Protein AF-0000000068861253 (afdb_homodimer)

Sequence (264 aa):
MASTRKPGQVARGQPRKLAAPKPQQVSQGAGAGGHTIMLLQETKNLATRTWSEHPTLRQALDYFVSSYERQLKALNPQARELSYTVEDLHVYIDSMADLSALIFAPATKHYMPRNKTYLKQQLLLQLQSAARMASTRKPGQVARGQPRKLAAPKPQQVSQGAGAGGHTIMLLQETKNLATRTWSEHPTLRQALDYFVSSYERQLKALNPQARELSYTVEDLHVYIDSMADLSALIFAPATKHYMPRNKTYLKQQLLLQLQSAAR

Radius of gyration: 24.82 Å; Cα contacts (8 Å, |Δi|>4): 323; chains: 2; bounding box: 45×128×42 Å

Secondary structure (DSSP, 8-state):
------------------PPPP-----S---SS--EEEEEE-SS-GGGEEEEEESSHHHHHHHHHHHHHHHHHHH-TT-SS----HHHHHHHHHHSSEEEEEEEETTTTEEEEE-HHHHHHHHHHHHHHHH-/-----------------PPPPP-----S---SS--EEEEEE-SS-GGGEEEEEESSHHHHHHHHHHHHHHHHHHH-TT-SS----HHHHHHHHHHSSEEEEEEEETTTTEEEEE-HHHHHHHHHHHHHHHH-

InterPro domains:
  IPR000781 Enhancer of rudimentary [PF01133] (34-131)
  IPR000781 Enhancer of rudimentary [PTHR12373] (32-131)
  IPR035912 Enhancer of rudimentary superfamily [G3DSA:3.30.2260.10] (34-132)
  IPR035912 Enhancer of rudimentary superfamily [SSF143875] (35-131)

Nearest PDB structures (foldseek):
  7cnc-assembly1_A  TM=9.782E-01  e=1.039E-10  Homo sapiens
  7x39-assembly2_D  TM=9.809E-01  e=3.669E-09  Homo sapiens
  7x39-assembly1_A  TM=9.820E-01  e=5.016E-09  Homo sapiens
  7o6n-assembly1_A  TM=9.136E-01  e=1.529E-09  Caenorhabditis elegans
  1wwq-assembly1_A  TM=8.311E-01  e=8.906E-08  Mus musculus

Foldseek 3Di:
DPPPPDPDDDPPPDFDPQDADDQDPPPVPPPVAKKKKKWFAAAPDPVSIDIGMDRDLVVVLSNVVVVVQVVQCVVPVPDPGRDDDLVRVVVSLVNTPFIKMWIADPVVRGTDIDGSVRSNVVSVVVVVVVVD/DPPPPDPDDDPPPDFDPQDADDQDPPPVPPPVAKKKKKWFAAAPDPVSIDIGMDSDLVVVLSNVVVVVQVVQCVVPVPDPGRDDDLVRVVVSLVNTPFIKMWIADPVVRGTDIDGSVRSNVVSVVVVVVVVD

Organism: Emiliania huxleyi (strain CCMP1516) (NCBI:txid280463)

Solvent-accessible surface area (backbone atoms only — not comparable to full-atom values): 15763 Å² total; per-residue (Å²): 134,84,81,77,77,75,82,80,81,76,76,77,76,77,71,80,85,78,83,84,82,76,90,60,73,83,52,94,49,66,46,101,53,50,33,19,38,39,40,39,20,55,46,90,50,72,84,50,22,30,55,49,57,27,56,35,65,66,56,43,50,50,48,51,51,50,54,52,52,51,51,52,39,68,75,37,70,81,55,89,65,81,82,81,53,72,64,54,51,50,50,52,60,68,59,32,62,38,47,35,36,34,37,45,36,79,94,75,65,29,24,40,73,40,48,49,70,58,50,51,52,54,48,50,54,51,54,54,59,70,73,104,135,84,80,77,76,75,82,82,80,77,75,77,78,76,75,79,85,78,80,85,82,75,89,60,76,84,53,94,48,66,45,100,54,49,31,19,38,40,41,38,19,54,45,88,49,71,85,51,23,29,54,49,55,28,56,35,65,66,55,42,50,51,50,52,52,51,54,53,50,51,51,52,38,66,76,37,71,81,54,91,64,83,82,82,52,71,66,55,50,51,51,50,60,67,59,32,62,39,46,36,36,34,37,45,34,79,93,74,66,29,25,41,75,39,48,48,70,57,50,53,52,53,48,51,54,52,55,54,59,67,72,99

pLDDT: mean 78.35, std 24.65, range [25.45, 98.19]

Structure (mmCIF, N/CA/C/O backbone):
data_AF-0000000068861253-model_v1
#
loop_
_entity.id
_entity.type
_entity.pdbx_description
1 polymer 'Enhancer of rudimentary'
#
loop_
_atom_site.group_PDB
_atom_site.id
_atom_site.type_symbol
_atom_site.label_atom_id
_atom_site.label_alt_id
_atom_site.label_comp_id
_atom_site.label_asym_id
_atom_site.label_entity_id
_atom_site.label_seq_id
_atom_site.pdbx_PDB_ins_code
_atom_site.Cartn_x
_atom_site.Cartn_y
_atom_site.Cartn_z
_atom_site.occupancy
_atom_site.B_iso_or_equiv
_atom_site.auth_seq_id
_atom_site.auth_comp_id
_atom_site.auth_asym_id
_atom_site.auth_atom_id
_atom_site.pdbx_PDB_model_num
ATOM 1 N N . MET A 1 1 ? 4.676 65.562 18.781 1 30.84 1 MET A N 1
ATOM 2 C CA . MET A 1 1 ? 5.648 64.5 18.547 1 30.84 1 MET A CA 1
ATOM 3 C C . MET A 1 1 ? 5.008 63.156 18.719 1 30.84 1 MET A C 1
ATOM 5 O O . MET A 1 1 ? 4.59 62.781 19.812 1 30.84 1 MET A O 1
ATOM 9 N N . ALA A 1 2 ? 4.258 62.688 17.688 1 42.06 2 ALA A N 1
ATOM 10 C CA . ALA A 1 2 ? 3.379 61.5 17.656 1 42.06 2 ALA A CA 1
ATOM 11 C C . ALA A 1 2 ? 4.176 60.219 17.812 1 42.06 2 ALA A C 1
ATOM 13 O O . ALA A 1 2 ? 5.223 60.031 17.188 1 42.06 2 ALA A O 1
ATOM 14 N N . SER A 1 3 ? 4.234 59.594 19.062 1 40.16 3 SER A N 1
ATOM 15 C CA . SER A 1 3 ? 4.906 58.344 19.422 1 40.16 3 SER A CA 1
ATOM 16 C C . SER A 1 3 ? 4.488 57.219 18.5 1 40.16 3 SER A C 1
ATOM 18 O O . SER A 1 3 ? 3.297 56.938 18.359 1 40.16 3 SER A O 1
ATOM 20 N N . THR A 1 4 ? 5.223 56.938 17.422 1 41.09 4 THR A N 1
ATOM 21 C CA . THR A 1 4 ? 5.082 55.844 16.469 1 41.09 4 THR A CA 1
ATOM 22 C C . THR A 1 4 ? 5.094 54.5 17.172 1 41.09 4 THR A C 1
ATOM 24 O O . THR A 1 4 ? 6.102 54.125 17.766 1 41.09 4 THR A O 1
ATOM 27 N N . ARG A 1 5 ? 3.947 54 17.688 1 44.88 5 ARG A N 1
ATOM 28 C CA . ARG A 1 5 ? 3.83 52.688 18.312 1 44.88 5 ARG A CA 1
ATOM 29 C C . ARG A 1 5 ? 4.402 51.594 17.406 1 44.88 5 ARG A C 1
ATOM 31 O O . ARG A 1 5 ? 4.055 51.531 16.219 1 44.88 5 ARG A O 1
ATOM 38 N N . LYS A 1 6 ? 5.547 51.094 17.828 1 44.75 6 LYS A N 1
ATOM 39 C CA . LYS A 1 6 ? 6.23 49.969 17.156 1 44.75 6 LYS A CA 1
ATOM 40 C C . LYS A 1 6 ? 5.289 48.812 16.938 1 44.75 6 LYS A C 1
ATOM 42 O O . LYS A 1 6 ? 4.477 48.469 17.797 1 44.75 6 LYS A O 1
ATOM 47 N N . PRO A 1 7 ? 5.168 48.219 15.719 1 39.44 7 PRO A N 1
ATOM 48 C CA . PRO A 1 7 ? 4.355 47.062 15.383 1 39.44 7 PRO A CA 1
ATOM 49 C C . PRO A 1 7 ? 4.684 45.844 16.25 1 39.44 7 PRO A C 1
ATOM 51 O O . PRO A 1 7 ? 5.809 45.719 16.75 1 39.44 7 PRO A O 1
ATOM 54 N N . GLY A 1 8 ? 3.742 45.219 16.984 1 33.34 8 GLY A N 1
ATOM 55 C CA . GLY A 1 8 ? 3.746 44.062 17.859 1 33.34 8 GLY A CA 1
ATOM 56 C C . GLY A 1 8 ? 4.461 42.875 17.266 1 33.34 8 GLY A C 1
ATOM 57 O O . GLY A 1 8 ? 4.262 42.531 16.094 1 33.34 8 GLY A O 1
ATOM 58 N N . GLN A 1 9 ? 5.688 42.438 17.734 1 34.84 9 GLN A N 1
ATOM 59 C CA . GLN A 1 9 ? 6.449 41.219 17.438 1 34.84 9 GLN A CA 1
ATOM 60 C C . GLN A 1 9 ? 5.57 39.969 17.547 1 34.84 9 GLN A C 1
ATOM 62 O O . GLN A 1 9 ? 4.988 39.719 18.609 1 34.84 9 GLN A O 1
ATOM 67 N N . VAL A 1 10 ? 4.977 39.438 16.469 1 34.25 10 VAL A N 1
ATOM 68 C CA . VAL A 1 10 ? 4.258 38.156 16.406 1 34.25 10 VAL A CA 1
ATOM 69 C C . VAL A 1 10 ? 5.102 37.062 17.031 1 34.25 10 VAL A C 1
ATOM 71 O O . VAL A 1 10 ? 6.27 36.875 16.672 1 34.25 10 VAL A O 1
ATOM 74 N N . ALA A 1 11 ? 4.793 36.625 18.172 1 35.56 11 ALA A N 1
ATOM 75 C CA . ALA A 1 11 ? 5.383 35.5 18.891 1 35.56 11 ALA A CA 1
ATOM 76 C C . ALA A 1 11 ? 5.566 34.281 17.969 1 35.56 11 ALA A C 1
ATOM 78 O O . ALA A 1 11 ? 4.629 33.875 17.281 1 35.56 11 ALA A O 1
ATOM 79 N N . ARG A 1 12 ? 6.719 34.031 17.484 1 37.94 12 ARG A N 1
ATOM 80 C CA . ARG A 1 12 ? 7.102 32.812 16.766 1 37.94 12 ARG A CA 1
ATOM 81 C C . ARG A 1 12 ? 6.617 31.578 17.516 1 37.94 12 ARG A C 1
ATOM 83 O O . ARG A 1 12 ? 6.902 31.422 18.703 1 37.94 12 ARG A O 1
ATOM 90 N N . GLY A 1 13 ? 5.43 31 17.141 1 33.56 13 GLY A N 1
ATOM 91 C CA . GLY A 1 13 ? 4.859 29.812 17.75 1 33.56 13 GLY A CA 1
ATOM 92 C C . GLY A 1 13 ? 5.883 28.719 17.984 1 33.56 13 GLY A C 1
ATOM 93 O O . GLY A 1 13 ? 6.883 28.625 17.266 1 33.56 13 GLY A O 1
ATOM 94 N N . GLN A 1 14 ? 6.102 28.188 19.172 1 34.5 14 GLN A N 1
ATOM 95 C CA . GLN A 1 14 ? 6.973 27.141 19.672 1 34.5 14 GLN A CA 1
ATOM 96 C C . GLN A 1 14 ? 6.906 25.891 18.797 1 34.5 14 GLN A C 1
ATOM 98 O O . GLN A 1 14 ? 5.832 25.516 18.328 1 34.5 14 GLN A O 1
ATOM 103 N N . PRO A 1 15 ? 8.016 25.344 18.312 1 39.72 15 PRO A N 1
ATOM 104 C CA . PRO A 1 15 ? 8.102 24.109 17.531 1 39.72 15 PRO A CA 1
ATOM 105 C C . PRO A 1 15 ? 7.441 22.922 18.219 1 39.72 15 PRO A C 1
ATOM 107 O O . PRO A 1 15 ? 7.625 22.734 19.422 1 39.72 15 PRO A O 1
ATOM 110 N N . ARG A 1 16 ? 6.32 22.422 17.844 1 38.69 16 ARG A N 1
ATOM 111 C CA . ARG A 1 16 ? 5.617 21.281 18.438 1 38.69 16 ARG A CA 1
ATOM 112 C C . ARG A 1 16 ? 6.484 20.031 18.453 1 38.69 16 ARG A C 1
ATOM 114 O O . ARG A 1 16 ? 7.047 19.656 17.406 1 38.69 16 ARG A O 1
ATOM 121 N N . LYS A 1 17 ? 6.906 19.406 19.562 1 32.53 17 LYS A N 1
ATOM 122 C CA . LYS A 1 17 ? 7.645 18.156 19.75 1 32.53 17 LYS A CA 1
ATOM 123 C C . LYS A 1 17 ? 6.805 16.953 19.344 1 32.53 17 LYS A C 1
ATOM 125 O O . LYS A 1 17 ? 5.824 16.625 20.016 1 32.53 17 LYS A O 1
ATOM 130 N N . LEU A 1 18 ? 6.773 16.469 18.141 1 33.75 18 LEU A N 1
ATOM 131 C CA . LEU A 1 18 ? 5.938 15.344 17.734 1 33.75 18 LEU A CA 1
ATOM 132 C C . LEU A 1 18 ? 6.602 14.016 18.109 1 33.75 18 LEU A C 1
ATOM 134 O O . LEU A 1 18 ? 7.773 13.797 17.797 1 33.75 18 LEU A O 1
ATOM 138 N N . ALA A 1 19 ? 6.098 13.156 19 1 31.61 19 ALA A N 1
ATOM 139 C CA . ALA A 1 19 ? 6.559 11.844 19.453 1 31.61 19 ALA A CA 1
ATOM 140 C C . ALA A 1 19 ? 6.594 10.852 18.297 1 31.61 19 ALA A C 1
ATOM 142 O O . ALA A 1 19 ? 5.77 10.922 17.375 1 31.61 19 ALA A O 1
ATOM 143 N N . ALA A 1 20 ? 7.613 9.891 18.141 1 30.22 20 ALA A N 1
ATOM 144 C CA . ALA A 1 20 ? 7.898 8.914 17.094 1 30.22 20 ALA A CA 1
ATOM 145 C C . ALA A 1 20 ? 6.867 7.793 17.078 1 30.22 20 ALA A C 1
ATOM 147 O O . ALA A 1 20 ? 6.535 7.242 18.125 1 30.22 20 ALA A O 1
ATOM 148 N N . PRO A 1 21 ? 6.043 7.473 15.984 1 25.69 21 PRO A N 1
ATOM 149 C CA . PRO A 1 21 ? 5.031 6.414 16.031 1 25.69 21 PRO A CA 1
ATOM 150 C C . PRO A 1 21 ? 5.637 5.012 16.031 1 25.69 21 PRO A C 1
ATOM 152 O O . PRO A 1 21 ? 6.68 4.789 15.406 1 25.69 21 PRO A O 1
ATOM 155 N N . LYS A 1 22 ? 5.215 4.035 16.875 1 28.92 22 LYS A N 1
ATOM 156 C CA . LYS A 1 22 ? 5.633 2.643 17.016 1 28.92 22 LYS A CA 1
ATOM 157 C C . LYS A 1 22 ? 5.246 1.832 15.773 1 28.92 22 LYS A C 1
ATOM 159 O O . LYS A 1 22 ? 4.199 2.066 15.172 1 28.92 22 LYS A O 1
ATOM 164 N N . PRO A 1 23 ? 6.027 0.932 15.242 1 25.66 23 PRO A N 1
ATOM 165 C CA . PRO A 1 23 ? 5.762 0.078 14.086 1 25.66 23 PRO A CA 1
ATOM 166 C C . PRO A 1 23 ? 4.504 -0.772 14.25 1 25.66 23 PRO A C 1
ATOM 168 O O . PRO A 1 23 ? 4.395 -1.537 15.211 1 25.66 23 PRO A O 1
ATOM 171 N N . GLN A 1 24 ? 3.262 -0.39 13.922 1 30.58 24 GLN A N 1
ATOM 172 C CA . GLN A 1 24 ? 2.055 -1.162 14.195 1 30.58 24 GLN A CA 1
ATOM 173 C C . GLN A 1 24 ? 1.915 -2.33 13.227 1 30.58 24 GLN A C 1
ATOM 175 O O . GLN A 1 24 ? 2.162 -2.182 12.023 1 30.58 24 GLN A O 1
ATOM 180 N N . GLN A 1 25 ? 1.935 -3.562 13.586 1 28.56 25 GLN A N 1
ATOM 181 C CA . GLN A 1 25 ? 1.681 -4.832 12.914 1 28.56 25 GLN A CA 1
ATOM 182 C C . GLN A 1 25 ? 0.431 -4.75 12.039 1 28.56 25 GLN A C 1
ATOM 184 O O . GLN A 1 25 ? -0.582 -4.18 12.453 1 28.56 25 GLN A O 1
ATOM 189 N N . VAL A 1 26 ? 0.526 -4.867 10.844 1 35.5 26 VAL A N 1
ATOM 190 C CA . VAL A 1 26 ? -0.636 -5.008 9.969 1 35.5 26 VAL A CA 1
ATOM 191 C C . VAL A 1 26 ? -1.569 -6.082 10.523 1 35.5 26 VAL A C 1
ATOM 193 O O . VAL A 1 26 ? -1.262 -7.277 10.461 1 35.5 26 VAL A O 1
ATOM 196 N N . SER A 1 27 ? -1.81 -6.395 11.805 1 36.38 27 SER A N 1
ATOM 197 C CA . SER A 1 27 ? -2.699 -7.395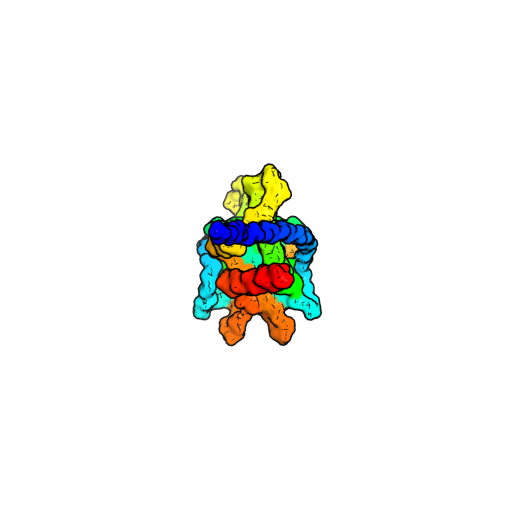 12.391 1 36.38 27 SER A CA 1
ATOM 198 C C . SER A 1 27 ? -4.086 -7.336 11.758 1 36.38 27 SER A C 1
ATOM 200 O O . SER A 1 27 ? -4.484 -6.305 11.219 1 36.38 27 SER A O 1
ATOM 202 N N . GLN A 1 28 ? -4.727 -8.453 11.273 1 41.19 28 GLN A N 1
ATOM 203 C CA . GLN A 1 28 ? -6.184 -8.531 11.32 1 41.19 28 GLN A CA 1
ATOM 204 C C . GLN A 1 28 ? -6.742 -7.66 12.438 1 41.19 28 GLN A C 1
ATOM 206 O O . GLN A 1 28 ? -7.27 -8.172 13.43 1 41.19 28 GLN A O 1
ATOM 211 N N . GLY A 1 29 ? -5.938 -6.84 12.977 1 41.84 29 GLY A N 1
ATOM 212 C CA . GLY A 1 29 ? -6.266 -6.152 14.219 1 41.84 29 GLY A CA 1
ATOM 213 C C . GLY A 1 29 ? -7.477 -5.246 14.094 1 41.84 29 GLY A C 1
ATOM 214 O O . GLY A 1 29 ? -7.43 -4.082 14.5 1 41.84 29 GLY A O 1
ATOM 215 N N . ALA A 1 30 ? -8.227 -5.477 12.977 1 47.97 30 ALA A N 1
ATOM 216 C CA . ALA A 1 30 ? -9.391 -4.629 13.219 1 47.97 30 ALA A CA 1
ATOM 217 C C . ALA A 1 30 ? -9.898 -4.785 14.648 1 47.97 30 ALA A C 1
ATOM 219 O O . ALA A 1 30 ? -10.719 -5.664 14.93 1 47.97 30 ALA A O 1
ATOM 220 N N . GLY A 1 31 ? -9.039 -4.91 15.539 1 42.25 31 GLY A N 1
ATOM 221 C CA . GLY A 1 31 ? -9.672 -4.965 16.844 1 42.25 31 GLY A CA 1
ATOM 222 C C . GLY A 1 31 ? -10.828 -4 16.984 1 42.25 31 GLY A C 1
ATOM 223 O O . GLY A 1 31 ? -11.125 -3.23 16.078 1 42.25 31 GLY A O 1
ATOM 224 N N . ALA A 1 32 ? -11.508 -4.051 18.078 1 48.62 32 ALA A N 1
ATOM 225 C CA . ALA A 1 32 ? -12.625 -3.242 18.562 1 48.62 32 ALA A CA 1
ATOM 226 C C . ALA A 1 32 ? -12.43 -1.771 18.219 1 48.62 32 ALA A C 1
ATOM 228 O O . ALA A 1 32 ? -13.383 -0.986 18.25 1 48.62 32 ALA A O 1
ATOM 229 N N . GLY A 1 33 ? -11.188 -1.374 18.047 1 54.72 33 GLY A N 1
ATOM 230 C CA . GLY A 1 33 ? -10.859 0.002 17.719 1 54.72 33 GLY A CA 1
ATOM 231 C C . GLY A 1 33 ? -10.492 0.193 16.25 1 54.72 33 GLY A C 1
ATOM 232 O O . GLY A 1 33 ? -10.211 -0.777 15.547 1 54.72 33 GLY A O 1
ATOM 233 N N . GLY A 1 34 ? -10.953 1.229 15.359 1 70.94 34 GLY A N 1
ATOM 234 C CA . GLY A 1 34 ? -10.852 1.698 13.992 1 70.94 34 GLY A CA 1
ATOM 235 C C . GLY A 1 34 ? -9.555 1.303 13.32 1 70.94 34 GLY A C 1
ATOM 236 O O . GLY A 1 34 ? -8.648 0.772 13.969 1 70.94 34 GLY A O 1
ATOM 237 N N . HIS A 1 35 ? -9.414 0.958 12.117 1 90.5 35 HIS A N 1
ATOM 238 C CA . HIS A 1 35 ? -8.227 0.67 11.32 1 90.5 35 HIS A CA 1
ATOM 239 C C . HIS A 1 35 ? -8.195 1.535 10.062 1 90.5 35 HIS A C 1
ATOM 241 O O . HIS A 1 35 ? -9.188 1.637 9.344 1 90.5 35 HIS A O 1
ATOM 247 N N . THR A 1 36 ? -7.023 2.16 9.922 1 96.88 36 THR A N 1
ATOM 248 C CA . THR A 1 36 ? -6.812 3.01 8.75 1 96.88 36 THR A CA 1
ATOM 249 C C . THR A 1 36 ? -5.551 2.598 8 1 96.88 36 THR A C 1
ATOM 251 O O . THR A 1 36 ? -4.48 2.471 8.602 1 96.88 36 THR A O 1
ATOM 254 N N . ILE A 1 37 ? -5.648 2.303 6.727 1 97.88 37 ILE A N 1
ATOM 255 C CA . ILE A 1 37 ? -4.516 2.045 5.844 1 97.88 37 ILE A CA 1
ATOM 256 C C . ILE A 1 37 ? -4.199 3.297 5.027 1 97.88 37 ILE A C 1
ATOM 258 O O . ILE A 1 37 ? -5.074 3.848 4.359 1 97.88 37 ILE A O 1
ATOM 262 N N . MET A 1 38 ? -2.971 3.771 5.086 1 98.19 38 MET A N 1
ATOM 263 C CA . MET A 1 38 ? -2.518 4.906 4.289 1 98.19 38 MET A CA 1
ATOM 264 C C . MET A 1 38 ? -1.715 4.438 3.08 1 98.19 38 MET A C 1
ATOM 266 O O . MET A 1 38 ? -0.788 3.639 3.217 1 98.19 38 MET A O 1
ATOM 270 N N . LEU A 1 39 ? -2.135 4.812 1.949 1 98.06 39 LEU A N 1
ATOM 271 C CA . LEU A 1 39 ? -1.428 4.523 0.707 1 98.06 39 LEU A CA 1
ATOM 272 C C . LEU A 1 39 ? -0.691 5.762 0.201 1 98.06 39 LEU A C 1
ATOM 274 O O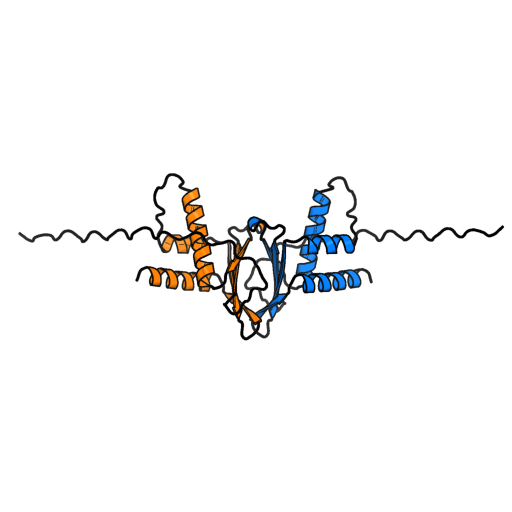 . LEU A 1 39 ? -1.302 6.812 0.003 1 98.06 39 LEU A O 1
ATOM 278 N N . LEU A 1 40 ? 0.627 5.602 0.007 1 97.88 40 LEU A N 1
ATOM 279 C CA . LEU A 1 40 ? 1.445 6.73 -0.424 1 97.88 40 LEU A CA 1
ATOM 280 C C . LEU A 1 40 ? 2.242 6.379 -1.676 1 97.88 40 LEU A C 1
ATOM 282 O O . LEU A 1 40 ? 2.787 5.277 -1.78 1 97.88 40 LEU A O 1
ATOM 286 N N . GLN A 1 41 ? 2.229 7.305 -2.635 1 97.25 41 GLN A N 1
ATOM 287 C CA . GLN A 1 41 ? 3.178 7.371 -3.742 1 97.25 41 GLN A CA 1
ATOM 288 C C . GLN A 1 41 ? 3.832 8.75 -3.824 1 97.25 41 GLN A C 1
ATOM 290 O O . GLN A 1 41 ? 3.201 9.719 -4.254 1 97.25 41 GLN A O 1
ATOM 295 N N . GLU A 1 42 ? 5.086 8.758 -3.482 1 95.38 42 GLU A N 1
ATOM 296 C CA . GLU A 1 42 ? 5.754 10.047 -3.324 1 95.38 42 GLU A CA 1
ATOM 297 C C . GLU A 1 42 ? 5.992 10.719 -4.676 1 95.38 42 GLU A C 1
ATOM 299 O O . GLU A 1 42 ? 5.766 11.922 -4.828 1 95.38 42 GLU A O 1
ATOM 304 N N . THR A 1 43 ? 6.539 9.992 -5.57 1 96.12 43 THR A N 1
ATOM 305 C CA . THR A 1 43 ? 6.82 10.508 -6.906 1 96.12 43 THR A CA 1
ATOM 306 C C . THR A 1 43 ? 6.074 9.703 -7.965 1 96.12 43 THR A C 1
ATOM 308 O O . THR A 1 43 ? 5.34 8.773 -7.641 1 96.12 43 THR A O 1
ATOM 311 N N . LYS A 1 44 ? 6.34 10.078 -9.188 1 95.69 44 LYS A N 1
ATOM 312 C CA . LYS A 1 44 ? 5.66 9.375 -10.273 1 95.69 44 LYS A CA 1
ATOM 313 C C . LYS A 1 44 ? 6.203 7.957 -10.438 1 95.69 44 LYS A C 1
ATOM 315 O O . LYS A 1 44 ? 5.605 7.133 -11.133 1 95.69 44 LYS A O 1
ATOM 320 N N . ASN A 1 45 ? 7.32 7.691 -9.773 1 96.31 45 ASN A N 1
ATOM 321 C CA . ASN A 1 45 ? 7.895 6.348 -9.773 1 96.31 45 ASN A CA 1
ATOM 322 C C . ASN A 1 45 ? 7.094 5.395 -8.891 1 96.31 45 ASN A C 1
ATOM 324 O O . ASN A 1 45 ? 7.027 5.574 -7.676 1 96.31 45 ASN A O 1
ATO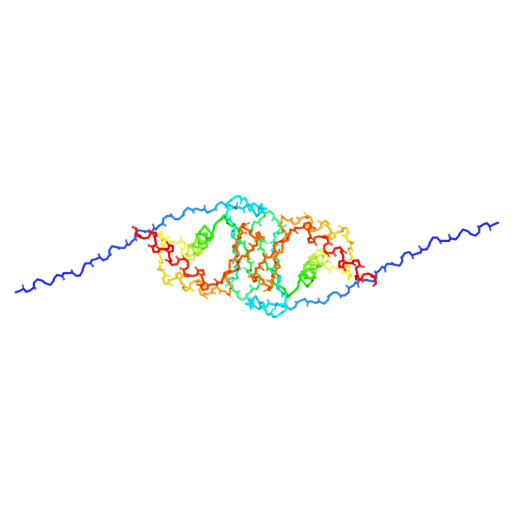M 328 N N . LEU A 1 46 ? 6.586 4.348 -9.484 1 94.31 46 LEU A N 1
ATOM 329 C CA . LEU A 1 46 ? 5.742 3.393 -8.781 1 94.31 46 LEU A CA 1
ATOM 330 C C . LEU A 1 46 ? 6.531 2.676 -7.688 1 94.31 46 LEU A C 1
ATOM 332 O O . LEU A 1 46 ? 5.949 2.152 -6.734 1 94.31 46 LEU A O 1
ATOM 336 N N . ALA A 1 47 ? 7.82 2.736 -7.812 1 93.94 47 ALA A N 1
ATOM 337 C CA . ALA A 1 47 ? 8.68 2.068 -6.836 1 93.94 47 ALA A CA 1
ATOM 338 C C . ALA A 1 47 ? 8.641 2.789 -5.492 1 93.94 47 ALA A C 1
ATOM 340 O O . ALA A 1 47 ? 9.094 2.25 -4.477 1 93.94 47 ALA A O 1
ATOM 341 N N . THR A 1 48 ? 8.086 3.982 -5.449 1 95.44 48 THR A N 1
ATOM 342 C CA . THR A 1 48 ? 8.039 4.754 -4.211 1 95.44 48 THR A CA 1
ATOM 343 C C . THR A 1 48 ? 6.758 4.453 -3.434 1 95.44 48 THR A C 1
ATOM 345 O O . THR A 1 48 ? 6.531 5.02 -2.361 1 95.44 48 THR A O 1
ATOM 348 N N . ARG A 1 49 ? 5.949 3.551 -3.959 1 97.19 49 ARG A N 1
ATOM 349 C CA . ARG A 1 49 ? 4.707 3.201 -3.279 1 97.19 49 ARG A CA 1
ATOM 350 C C . ARG A 1 49 ? 4.984 2.494 -1.957 1 97.19 49 ARG A C 1
ATOM 352 O O . ARG A 1 49 ? 5.777 1.553 -1.906 1 97.19 49 ARG A O 1
ATOM 359 N N . THR A 1 50 ? 4.355 2.998 -0.956 1 97.69 50 THR A N 1
ATOM 360 C CA . THR A 1 50 ? 4.414 2.398 0.372 1 97.69 50 THR A CA 1
ATOM 361 C C . THR A 1 50 ? 3.064 2.508 1.076 1 97.69 50 THR A C 1
ATOM 363 O O . THR A 1 50 ? 2.162 3.193 0.593 1 97.69 50 THR A O 1
ATOM 366 N N . TRP A 1 51 ? 2.855 1.741 2.076 1 97.88 51 TRP A N 1
ATOM 367 C CA . TRP A 1 51 ? 1.625 1.848 2.852 1 97.88 51 TRP A CA 1
ATOM 368 C C . TRP A 1 51 ? 1.897 1.635 4.336 1 97.88 51 TRP A C 1
ATOM 370 O O . TRP A 1 51 ? 2.961 1.14 4.715 1 97.88 51 TRP A O 1
ATOM 380 N N . SER A 1 52 ? 1.05 2.18 5.129 1 97.44 52 SER A N 1
ATOM 381 C CA . SER A 1 52 ? 1.109 2.043 6.582 1 97.44 52 SER A CA 1
ATOM 382 C C . SER A 1 52 ? -0.276 1.807 7.172 1 97.44 52 SER A C 1
ATOM 384 O O . SER A 1 52 ? -1.288 2.066 6.516 1 97.44 52 SER A O 1
ATOM 386 N N . GLU A 1 53 ? -0.314 1.239 8.297 1 96.81 53 GLU A N 1
ATOM 387 C CA . GLU A 1 53 ? -1.577 0.991 8.984 1 96.81 53 GLU A CA 1
ATOM 388 C C . GLU A 1 53 ? -1.58 1.62 10.375 1 96.81 53 GLU A C 1
ATOM 390 O O . GLU A 1 53 ? -0.547 1.661 11.047 1 96.81 53 GLU A O 1
ATOM 395 N N . HIS A 1 54 ? -2.785 2.135 10.766 1 96.62 54 HIS A N 1
ATOM 396 C CA . HIS A 1 54 ? -2.959 2.863 12.016 1 96.62 54 HIS A CA 1
ATOM 397 C C . HIS A 1 54 ? -4.32 2.568 12.641 1 96.62 54 HIS A C 1
ATOM 399 O O . HIS A 1 54 ? -5.277 2.25 11.93 1 96.62 54 HIS A O 1
ATOM 405 N N . PRO A 1 55 ? -4.438 2.723 13.945 1 94.62 55 PRO A N 1
ATOM 406 C CA . PRO A 1 55 ? -5.723 2.461 14.602 1 94.62 55 PRO A CA 1
ATOM 407 C C . PRO A 1 55 ? -6.812 3.441 14.172 1 94.62 55 PRO A C 1
ATOM 409 O O . PRO A 1 55 ? -7.992 3.082 14.141 1 94.62 55 PRO A O 1
ATOM 412 N N . THR A 1 56 ? -6.434 4.754 13.875 1 94 56 THR A N 1
ATOM 413 C CA . THR A 1 56 ? -7.395 5.781 13.484 1 94 56 THR A CA 1
ATOM 414 C C . THR A 1 56 ? -6.836 6.641 12.352 1 94 56 THR A C 1
ATOM 416 O O . THR A 1 56 ? -5.633 6.629 12.094 1 94 56 THR A O 1
ATOM 419 N N . LEU A 1 57 ? -7.754 7.328 11.727 1 94.88 57 LEU A N 1
ATOM 420 C CA . LEU A 1 57 ? -7.336 8.289 10.703 1 94.88 57 LEU A CA 1
ATOM 421 C C . LEU A 1 57 ? -6.43 9.359 11.305 1 94.88 57 LEU A C 1
ATOM 423 O O . LEU A 1 57 ? -5.449 9.766 10.68 1 94.88 57 LEU A O 1
ATOM 427 N N . ARG A 1 58 ? -6.727 9.766 12.469 1 93.56 58 ARG A N 1
ATOM 428 C CA . ARG A 1 58 ? -5.93 10.789 13.133 1 93.56 58 ARG A CA 1
ATOM 429 C C . ARG A 1 58 ? -4.48 10.344 13.297 1 93.56 58 ARG A C 1
ATOM 431 O O . ARG A 1 58 ? -3.555 11.102 13 1 93.56 58 ARG A O 1
ATOM 438 N N . GLN A 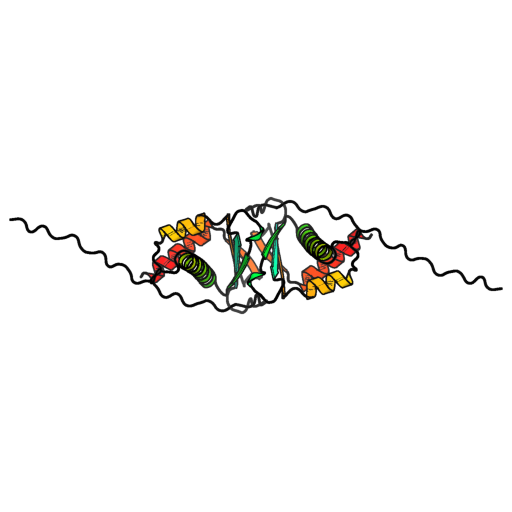1 59 ? -4.301 9.211 13.781 1 95.44 59 GLN A N 1
ATOM 439 C CA . GLN A 1 59 ? -2.959 8.68 13.984 1 95.44 59 GLN A CA 1
ATOM 440 C C . GLN A 1 59 ? -2.236 8.484 12.648 1 95.44 59 GLN A C 1
ATOM 442 O O . GLN A 1 59 ? -1.018 8.656 12.57 1 95.44 59 GLN A O 1
ATOM 447 N N . ALA A 1 60 ? -2.979 8.094 11.617 1 96.62 60 ALA A N 1
ATOM 448 C CA . ALA A 1 60 ? -2.4 7.977 10.281 1 96.62 60 ALA A CA 1
ATOM 449 C C . ALA A 1 60 ? -1.872 9.32 9.797 1 96.62 60 ALA A C 1
ATOM 451 O O . ALA A 1 60 ? -0.767 9.406 9.25 1 96.62 60 ALA A O 1
ATOM 452 N N . LEU A 1 61 ? -2.637 10.352 10 1 95.69 61 LEU A N 1
ATOM 453 C CA . LEU A 1 61 ? -2.24 11.695 9.578 1 95.69 61 LEU A CA 1
ATOM 454 C C . LEU A 1 61 ? -1.06 12.195 10.398 1 95.69 61 LEU A C 1
ATOM 456 O O . LEU A 1 61 ? -0.16 12.852 9.867 1 95.69 61 LEU A O 1
ATOM 460 N N . ASP A 1 62 ? -1.053 11.867 11.672 1 94.56 62 ASP A N 1
ATOM 461 C CA . ASP A 1 62 ? 0.096 12.203 12.508 1 94.56 62 ASP A CA 1
ATOM 462 C C . ASP A 1 62 ? 1.371 11.547 11.969 1 94.56 62 ASP A C 1
ATOM 464 O O . ASP A 1 62 ? 2.426 12.188 11.922 1 94.56 62 ASP A O 1
ATOM 468 N N . TYR A 1 63 ? 1.211 10.336 11.68 1 95.5 63 TYR A N 1
ATOM 469 C CA . TYR A 1 63 ? 2.348 9.602 11.125 1 95.5 63 TYR A CA 1
ATOM 470 C C . TYR A 1 63 ? 2.834 10.25 9.836 1 95.5 63 TYR A C 1
ATOM 472 O O . TYR A 1 63 ? 4.039 10.398 9.625 1 95.5 63 TYR A O 1
ATOM 480 N N . PHE A 1 64 ? 1.949 10.578 9.016 1 96.12 64 PHE A N 1
ATOM 481 C CA . PHE A 1 64 ? 2.289 11.234 7.754 1 96.12 64 PHE A CA 1
ATOM 482 C C . PHE A 1 64 ? 3.041 12.531 8 1 96.12 64 PHE A C 1
ATOM 484 O O . PHE A 1 64 ? 4.078 12.789 7.383 1 96.12 64 PHE A O 1
ATOM 491 N N . VAL A 1 65 ? 2.596 13.367 8.875 1 94 65 VAL A N 1
ATOM 492 C CA . VAL A 1 65 ? 3.24 14.633 9.219 1 94 65 VAL A CA 1
ATOM 493 C C . VAL A 1 65 ? 4.637 14.367 9.773 1 94 65 VAL A C 1
ATOM 495 O O . VAL A 1 65 ? 5.59 15.07 9.438 1 94 65 VAL A O 1
ATOM 498 N N . SER A 1 66 ? 4.734 13.406 10.586 1 93.81 66 SER A N 1
ATOM 499 C CA . SER A 1 66 ? 6.035 13.047 11.141 1 93.81 66 SER A CA 1
ATOM 500 C C . SER A 1 66 ? 7.02 12.672 10.039 1 93.81 66 SER A C 1
ATOM 502 O O . SER A 1 66 ? 8.211 12.977 10.141 1 93.81 66 SER A O 1
ATOM 504 N N . SER A 1 67 ? 6.484 11.922 9.047 1 92.5 67 SER A N 1
ATOM 505 C CA . SER A 1 67 ? 7.344 11.555 7.926 1 92.5 67 SER A CA 1
ATOM 506 C C . SER A 1 67 ? 7.824 12.789 7.172 1 92.5 67 SER A C 1
ATOM 508 O O . SER A 1 67 ? 8.977 12.844 6.738 1 92.5 67 SER A O 1
ATOM 510 N N . TYR A 1 68 ? 6.969 13.797 6.984 1 92.75 68 TYR A N 1
ATOM 511 C CA . TYR A 1 68 ? 7.336 15.078 6.387 1 92.75 68 TYR A CA 1
ATOM 512 C C . TYR A 1 68 ? 8.414 15.773 7.203 1 92.75 68 TYR A C 1
ATOM 514 O O . TYR A 1 68 ? 9.406 16.25 6.652 1 92.75 68 TYR A O 1
ATOM 522 N N . GLU A 1 69 ? 8.305 15.773 8.492 1 91.56 69 GLU A N 1
ATOM 523 C CA . GLU A 1 69 ? 9.25 16.422 9.406 1 91.56 69 GLU A CA 1
ATOM 524 C C . GLU A 1 69 ? 10.617 15.742 9.352 1 91.56 69 GLU A C 1
ATOM 526 O O . GLU A 1 69 ? 11.648 16.422 9.375 1 91.56 69 GLU A O 1
ATOM 531 N N . ARG A 1 70 ? 10.562 14.469 9.266 1 91.75 70 ARG A N 1
ATOM 532 C CA . ARG A 1 70 ? 11.812 13.719 9.141 1 91.75 70 ARG A CA 1
ATOM 533 C C . ARG A 1 70 ? 12.531 14.07 7.848 1 91.75 70 ARG A C 1
ATOM 535 O O . ARG A 1 70 ? 13.758 14.219 7.832 1 91.75 70 ARG A O 1
ATOM 542 N N . GLN A 1 71 ? 11.797 14.195 6.801 1 90.31 71 GLN A N 1
ATOM 543 C CA . GLN A 1 71 ? 12.383 14.57 5.52 1 90.31 71 GLN A CA 1
ATOM 544 C C . GLN A 1 71 ? 12.977 15.969 5.57 1 90.31 71 GLN A C 1
ATOM 546 O O . GLN A 1 71 ? 14.062 16.219 5.035 1 90.31 71 GLN A O 1
ATOM 551 N N . LEU A 1 72 ? 12.258 16.906 6.238 1 90.31 72 LEU A N 1
ATOM 552 C CA . LEU A 1 72 ? 12.75 18.266 6.387 1 90.31 72 LEU A CA 1
ATOM 553 C C . LEU A 1 72 ? 14.055 18.297 7.18 1 90.31 72 LEU A C 1
ATOM 555 O O . LEU A 1 72 ? 14.977 19.031 6.832 1 90.31 72 LEU A O 1
ATOM 559 N N . LYS A 1 73 ? 14.078 17.516 8.141 1 92.12 73 LYS A N 1
ATOM 560 C CA . LYS A 1 73 ? 15.273 17.438 8.969 1 92.12 73 LYS A CA 1
ATOM 561 C C . LYS A 1 73 ? 16.453 16.859 8.18 1 92.12 73 LYS A C 1
ATOM 563 O O . LYS A 1 73 ? 17.578 17.344 8.312 1 92.12 73 LYS A O 1
ATOM 568 N N . ALA A 1 74 ? 16.156 15.938 7.391 1 90.25 74 ALA A N 1
ATOM 569 C CA . ALA A 1 74 ? 17.203 15.32 6.574 1 90.25 74 ALA A CA 1
ATOM 570 C C . ALA A 1 74 ? 17.766 16.312 5.555 1 90.25 74 ALA A C 1
ATOM 572 O O . ALA A 1 74 ? 18.953 16.266 5.215 1 90.25 74 ALA A O 1
ATOM 573 N N . LEU A 1 75 ? 16.938 17.141 5.082 1 88.88 75 LEU A N 1
ATOM 574 C CA . LEU A 1 75 ? 17.344 18.141 4.102 1 88.88 75 LEU A CA 1
ATOM 575 C C . LEU A 1 75 ? 18.125 19.281 4.766 1 88.88 75 LEU A C 1
ATOM 577 O O . LEU A 1 75 ? 18.938 19.938 4.113 1 88.88 75 LEU A O 1
ATOM 581 N N . ASN A 1 76 ? 17.859 19.438 6.012 1 89.25 76 ASN A N 1
ATOM 582 C CA . ASN A 1 76 ? 18.547 20.469 6.777 1 89.25 76 ASN A CA 1
ATOM 583 C C . ASN A 1 76 ? 19.047 19.938 8.117 1 89.25 76 ASN A C 1
ATOM 585 O O . ASN A 1 76 ? 18.531 20.328 9.172 1 89.25 76 ASN A O 1
ATOM 589 N N . PRO A 1 77 ? 20.094 19.109 8.031 1 88.12 77 PRO A N 1
ATOM 590 C CA . PRO A 1 77 ? 20.547 18.422 9.242 1 88.12 77 PRO A CA 1
ATOM 591 C C . PRO A 1 77 ? 21.109 19.375 10.289 1 88.12 77 PRO A C 1
ATOM 593 O O . PRO A 1 77 ? 21.156 19.047 11.477 1 88.12 77 PRO A O 1
ATOM 596 N N . GLN A 1 78 ? 21.5 20.516 9.867 1 88.06 78 GLN A N 1
ATOM 597 C CA . GLN A 1 78 ? 22.141 21.484 10.766 1 88.06 78 GLN A CA 1
ATOM 598 C C . GLN A 1 78 ? 21.094 22.344 11.477 1 88.06 78 GLN A C 1
ATOM 600 O O . GLN A 1 78 ? 21.406 23.047 12.445 1 88.06 78 GLN A O 1
ATOM 605 N N . ALA A 1 79 ? 19.922 22.266 11.008 1 83.81 79 ALA A N 1
ATOM 606 C CA . ALA A 1 79 ? 18.891 23.094 11.617 1 83.81 79 ALA A CA 1
ATOM 607 C C . ALA A 1 79 ? 18.516 22.578 13.008 1 83.81 79 ALA A C 1
ATOM 609 O O . ALA A 1 79 ? 18.297 21.375 13.188 1 83.81 79 ALA A O 1
ATOM 610 N N . ARG A 1 80 ? 18.641 23.375 14.047 1 83 80 ARG A N 1
ATOM 611 C CA . ARG A 1 80 ? 18.344 23 15.422 1 83 80 ARG A CA 1
ATOM 612 C C . ARG A 1 80 ? 16.844 22.781 15.625 1 83 80 ARG A C 1
ATOM 614 O O . ARG A 1 80 ? 16.438 21.953 16.438 1 83 80 ARG A O 1
ATOM 621 N N . GLU A 1 81 ? 16.047 23.641 14.828 1 85.12 81 GLU A N 1
ATOM 622 C CA . GLU A 1 81 ? 14.594 23.547 14.961 1 85.12 81 GLU A CA 1
ATOM 623 C C . GLU A 1 81 ? 13.93 23.328 13.602 1 85.12 81 GLU A C 1
ATOM 625 O O . GLU A 1 81 ? 14.422 23.812 12.578 1 85.12 81 GLU A O 1
ATOM 630 N N . LEU A 1 82 ? 12.93 22.5 13.672 1 85.19 82 LEU A N 1
ATOM 631 C CA . LEU A 1 82 ? 12.102 22.281 12.484 1 85.19 82 LEU A CA 1
ATOM 632 C C . LEU A 1 82 ? 11.055 23.391 12.352 1 85.19 82 LEU A C 1
ATOM 634 O O . LEU A 1 82 ? 10.289 23.641 13.281 1 85.19 82 LEU A O 1
ATOM 638 N N . SER A 1 83 ? 11.273 24.297 11.289 1 86.5 83 SER A N 1
ATOM 639 C CA . SER A 1 83 ? 10.289 25.344 11.047 1 86.5 83 SER A CA 1
ATOM 640 C C . SER A 1 83 ? 9.633 25.188 9.68 1 86.5 83 SER A C 1
ATOM 642 O O . SER A 1 83 ? 10.328 25.062 8.664 1 86.5 83 SER A O 1
ATOM 644 N N . TYR A 1 84 ? 8.297 25.016 9.727 1 88.81 84 TYR A N 1
ATOM 645 C CA . TYR A 1 84 ? 7.516 24.969 8.5 1 88.81 84 TYR A CA 1
ATOM 646 C C . TYR A 1 84 ? 6.113 25.516 8.734 1 88.81 84 TYR A C 1
ATOM 648 O O . TYR A 1 84 ? 5.613 25.516 9.859 1 88.81 84 TYR A O 1
ATOM 656 N N . THR A 1 85 ? 5.453 26.078 7.715 1 90.06 85 THR A N 1
ATOM 657 C CA . THR A 1 85 ? 4.098 26.609 7.816 1 90.06 85 THR A CA 1
ATOM 658 C C . THR A 1 85 ? 3.076 25.562 7.391 1 90.06 85 THR A C 1
ATOM 660 O O . THR A 1 85 ? 3.439 24.516 6.836 1 90.06 85 THR A O 1
ATOM 663 N N . VAL A 1 86 ? 1.811 25.781 7.676 1 88.5 86 VAL A N 1
ATOM 664 C CA . VAL A 1 86 ? 0.711 24.938 7.203 1 88.5 86 VAL A CA 1
ATOM 665 C C . VAL A 1 86 ? 0.7 24.906 5.676 1 88.5 86 VAL A C 1
ATOM 667 O O . VAL A 1 86 ? 0.417 23.875 5.074 1 88.5 86 VAL A O 1
ATOM 670 N N . GLU A 1 87 ? 1.05 26.062 5.145 1 91.44 87 GLU A N 1
ATOM 671 C CA . GLU A 1 87 ? 1.117 26.141 3.689 1 91.44 87 GLU A CA 1
ATOM 672 C C . GLU A 1 87 ? 2.193 25.219 3.131 1 91.44 87 GLU A C 1
ATOM 674 O O . GLU A 1 87 ? 2 24.594 2.084 1 91.44 87 GLU A O 1
ATOM 679 N N . ASP A 1 88 ? 3.328 25.109 3.812 1 92.44 88 ASP A N 1
ATOM 680 C CA . ASP A 1 88 ? 4.383 24.188 3.398 1 92.44 88 ASP A CA 1
ATOM 681 C C . ASP A 1 88 ? 3.881 22.75 3.393 1 92.44 88 ASP A C 1
ATOM 683 O O . ASP A 1 88 ? 4.16 22 2.463 1 92.44 88 ASP A O 1
ATOM 687 N N . LEU A 1 89 ? 3.129 22.453 4.387 1 91.81 89 LEU A N 1
ATOM 688 C CA . LEU A 1 89 ? 2.578 21.109 4.512 1 91.81 89 LEU A CA 1
ATOM 689 C C . LEU A 1 89 ? 1.581 20.828 3.393 1 91.81 89 LEU A C 1
ATOM 691 O O . LEU A 1 89 ? 1.592 19.734 2.809 1 91.81 89 LEU A O 1
ATOM 695 N N . HIS A 1 90 ? 0.771 21.797 3.111 1 91.12 90 HIS A N 1
ATOM 696 C CA . HIS A 1 90 ? -0.192 21.656 2.023 1 91.12 90 HIS A CA 1
ATOM 697 C C . HIS A 1 90 ? 0.511 21.406 0.693 1 91.12 90 HIS A C 1
ATOM 699 O O . HIS A 1 90 ? 0.096 20.547 -0.081 1 91.12 90 HIS A O 1
ATOM 705 N N . VAL A 1 91 ? 1.539 22.172 0.482 1 93.19 91 VAL A N 1
ATOM 706 C CA . VAL A 1 91 ? 2.303 22.016 -0.752 1 93.19 91 VAL A CA 1
ATOM 707 C C . VAL A 1 91 ? 2.924 20.625 -0.814 1 93.19 91 VAL A C 1
ATOM 709 O O . VAL A 1 91 ? 2.934 19.984 -1.87 1 93.19 91 VAL A O 1
ATOM 712 N N . TYR A 1 92 ? 3.438 20.234 0.294 1 94.06 92 TYR A N 1
ATOM 713 C CA . TYR A 1 92 ? 4.027 18.906 0.366 1 94.06 92 TYR A CA 1
ATOM 714 C C . TYR A 1 92 ? 3.006 17.828 0.003 1 94.06 92 TYR A C 1
ATOM 716 O O . TYR A 1 92 ? 3.279 16.953 -0.82 1 94.06 92 TYR A O 1
ATOM 724 N N . ILE A 1 93 ? 1.83 17.859 0.562 1 95.25 93 ILE A N 1
ATOM 725 C CA . ILE A 1 93 ? 0.766 16.906 0.293 1 95.25 93 ILE A CA 1
ATOM 726 C C . ILE A 1 93 ? 0.419 16.922 -1.194 1 95.25 93 ILE A C 1
ATOM 728 O O . ILE A 1 93 ? 0.305 15.859 -1.823 1 95.25 93 ILE A O 1
ATOM 732 N N . ASP A 1 94 ? 0.343 18.125 -1.732 1 94.56 94 ASP A N 1
ATOM 733 C CA . ASP A 1 94 ? -0.023 18.281 -3.137 1 94.56 94 ASP A CA 1
ATOM 734 C C . ASP A 1 94 ? 1.062 17.719 -4.051 1 94.56 94 ASP A C 1
ATOM 736 O O . ASP A 1 94 ? 0.779 17.297 -5.176 1 94.56 94 ASP A O 1
ATOM 740 N N . SER A 1 95 ? 2.266 17.719 -3.539 1 94.5 95 SER A N 1
ATOM 741 C CA . SER A 1 95 ? 3.383 17.266 -4.359 1 94.5 95 SER A CA 1
ATOM 742 C C . SER A 1 95 ? 3.408 15.742 -4.461 1 94.5 95 SER A C 1
ATOM 744 O O . SER A 1 95 ? 4.105 15.188 -5.309 1 94.5 95 SER A O 1
ATOM 746 N N . MET A 1 96 ? 2.746 15.086 -3.549 1 95.75 96 MET A N 1
ATOM 747 C CA . MET A 1 96 ? 2.678 13.625 -3.617 1 95.75 96 MET A CA 1
ATOM 748 C C . MET A 1 96 ? 1.977 13.18 -4.895 1 95.75 96 MET A C 1
ATOM 750 O O . MET A 1 96 ? 0.935 13.727 -5.262 1 95.75 96 MET A O 1
ATOM 754 N N . ALA A 1 97 ? 2.586 12.219 -5.555 1 96.94 97 ALA A N 1
ATOM 755 C CA . ALA A 1 97 ? 1.948 11.68 -6.75 1 96.94 97 ALA A CA 1
ATOM 756 C C . ALA A 1 97 ? 0.596 11.055 -6.418 1 96.94 97 ALA A C 1
ATOM 758 O O . ALA A 1 97 ? -0.365 11.195 -7.176 1 96.94 97 ALA A O 1
ATOM 759 N N . ASP A 1 98 ? 0.55 10.344 -5.27 1 96.06 98 ASP A N 1
ATOM 760 C CA . ASP A 1 98 ? -0.706 9.789 -4.773 1 96.06 98 ASP A CA 1
ATOM 761 C C . ASP A 1 98 ? -0.702 9.703 -3.248 1 96.06 98 ASP A C 1
ATOM 763 O O . ASP A 1 98 ? 0.337 9.438 -2.639 1 96.06 98 ASP A O 1
ATOM 767 N N . LEU A 1 99 ? -1.811 9.945 -2.678 1 97.38 99 LEU A N 1
ATOM 768 C CA . LEU A 1 99 ? -2.049 9.836 -1.242 1 97.38 99 LEU A CA 1
ATOM 769 C C . LEU A 1 99 ? -3.518 9.531 -0.957 1 97.38 99 LEU A C 1
ATOM 771 O O . LEU A 1 99 ? -4.402 10.297 -1.356 1 97.38 99 LEU A O 1
ATOM 775 N N . SER A 1 100 ? -3.785 8.406 -0.396 1 97.5 100 SER A N 1
ATOM 776 C CA . SER A 1 100 ? -5.148 8.023 -0.047 1 97.5 100 SER A CA 1
ATOM 777 C C . SER A 1 100 ? -5.18 7.191 1.229 1 97.5 100 SER A C 1
ATOM 779 O O . SER A 1 100 ? -4.133 6.77 1.727 1 97.5 100 SER A O 1
ATOM 781 N N . ALA A 1 101 ? -6.344 7.082 1.751 1 97.44 101 ALA A N 1
ATOM 782 C CA . ALA A 1 101 ? -6.535 6.246 2.934 1 97.44 101 ALA A CA 1
ATOM 783 C C . ALA A 1 101 ? -7.75 5.332 2.773 1 97.44 101 ALA A C 1
ATOM 785 O O . ALA A 1 101 ? -8.711 5.684 2.082 1 97.44 101 ALA A O 1
ATOM 786 N N . LEU A 1 102 ? -7.656 4.219 3.338 1 96.94 102 LEU A N 1
ATOM 787 C CA . LEU A 1 102 ? -8.758 3.271 3.492 1 96.94 102 LEU A CA 1
ATOM 788 C C . LEU A 1 102 ? -9.141 3.117 4.961 1 96.94 102 LEU A C 1
ATOM 790 O O . LEU A 1 102 ? -8.352 2.598 5.758 1 96.94 102 LEU A O 1
ATOM 794 N N . ILE A 1 103 ? -10.336 3.541 5.254 1 96.56 103 ILE A 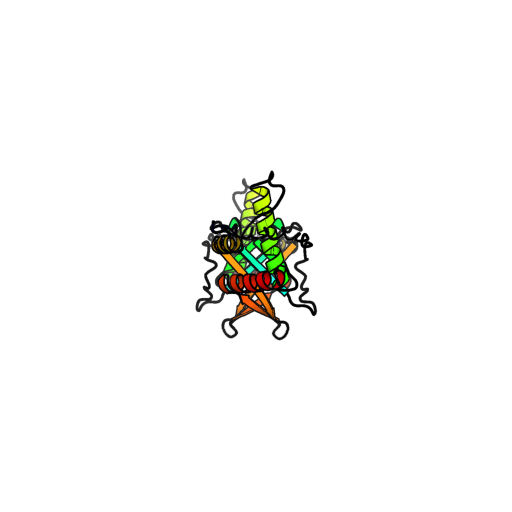N 1
ATOM 795 C CA . ILE A 1 103 ? -10.781 3.545 6.645 1 96.56 103 ILE A CA 1
ATOM 796 C C . ILE A 1 103 ? -11.719 2.365 6.887 1 96.56 103 ILE A C 1
ATOM 798 O O . ILE A 1 103 ? -12.742 2.225 6.207 1 96.56 103 ILE A O 1
ATOM 802 N N . PHE A 1 104 ? -11.391 1.61 7.895 1 94.94 104 PHE A N 1
ATOM 803 C CA . PHE A 1 104 ? -12.195 0.434 8.203 1 94.94 104 PHE A CA 1
ATOM 804 C C . PHE A 1 104 ? -13.508 0.835 8.875 1 94.94 104 PHE A C 1
ATOM 806 O O . PHE A 1 104 ? -13.508 1.634 9.812 1 94.94 104 PHE A O 1
ATOM 813 N N . ALA A 1 105 ? -14.516 0.296 8.352 1 91 105 ALA A N 1
ATOM 814 C CA . ALA A 1 105 ? -15.844 0.433 8.945 1 91 105 ALA A CA 1
ATOM 815 C C . ALA A 1 105 ? -16.266 -0.856 9.641 1 91 105 ALA A C 1
ATOM 817 O O . ALA A 1 105 ? -16.672 -1.819 8.984 1 91 105 ALA A O 1
ATOM 818 N N . PRO A 1 106 ? -16.266 -0.847 10.914 1 88.06 106 PRO A N 1
ATOM 819 C CA . PRO A 1 106 ? -16.547 -2.088 11.641 1 88.06 106 PRO A CA 1
ATOM 820 C C . PRO A 1 106 ? -17.953 -2.629 11.375 1 88.06 106 PRO A C 1
ATOM 822 O O . PRO A 1 106 ? -18.156 -3.846 11.367 1 88.06 106 PRO A O 1
ATOM 825 N N . ALA A 1 107 ? -18.922 -1.799 11.203 1 85 107 ALA A N 1
ATOM 826 C CA . ALA A 1 107 ? -20.312 -2.197 11.023 1 85 107 ALA A CA 1
ATOM 827 C C . ALA A 1 107 ? -20.484 -3.059 9.773 1 85 107 ALA A C 1
ATOM 829 O O . ALA A 1 107 ? -21.281 -4.004 9.766 1 85 107 ALA A O 1
ATOM 830 N N . THR A 1 108 ? -19.672 -2.779 8.773 1 86.75 108 THR A N 1
ATOM 831 C CA . THR A 1 108 ? -19.859 -3.457 7.496 1 86.75 108 THR A CA 1
ATOM 832 C C . THR A 1 108 ? -18.625 -4.285 7.141 1 86.75 108 THR A C 1
ATOM 834 O O . THR A 1 108 ? -18.625 -5.012 6.145 1 86.75 108 THR A O 1
ATOM 837 N N . LYS A 1 109 ? -17.531 -4.129 7.957 1 89.06 109 LYS A N 1
ATOM 838 C CA . LYS A 1 109 ? -16.297 -4.879 7.797 1 89.06 109 LYS A CA 1
ATOM 839 C C . LYS A 1 109 ? -15.664 -4.613 6.434 1 89.06 109 LYS A C 1
ATOM 841 O O . LYS A 1 109 ? -15.18 -5.535 5.777 1 89.06 109 LYS A O 1
ATOM 846 N N . HIS A 1 110 ? -15.883 -3.336 6 1 91.56 110 HIS A N 1
ATOM 847 C CA . HIS A 1 110 ? -15.273 -2.893 4.75 1 91.56 110 HIS A CA 1
ATOM 848 C C . HIS A 1 110 ? -14.445 -1.629 4.957 1 91.56 110 HIS A C 1
ATOM 850 O O . HIS A 1 110 ? -14.484 -1.023 6.027 1 91.56 110 HIS A O 1
ATOM 856 N N . TYR A 1 111 ? -13.688 -1.37 3.904 1 94.88 111 TYR A N 1
ATOM 857 C CA . TYR A 1 111 ? -12.891 -0.15 3.945 1 94.88 111 TYR A CA 1
ATOM 858 C C . TYR A 1 111 ? -13.5 0.929 3.057 1 94.88 111 TYR A C 1
ATOM 860 O O . TYR A 1 111 ? -13.867 0.663 1.912 1 94.88 111 TYR A O 1
ATOM 868 N N . MET A 1 112 ? -13.539 2.129 3.635 1 94.69 112 MET A N 1
ATOM 869 C CA . MET A 1 112 ? -13.984 3.309 2.896 1 94.69 112 MET A CA 1
ATOM 870 C C . MET A 1 112 ? -12.789 4.09 2.352 1 94.69 112 MET A C 1
ATOM 872 O O . MET A 1 112 ? -11.891 4.461 3.107 1 94.69 112 MET A O 1
ATOM 876 N N . PRO A 1 113 ? -12.805 4.289 1.029 1 95.25 113 PRO A N 1
ATOM 877 C CA . PRO A 1 113 ? -11.688 5.059 0.471 1 95.25 113 PRO A CA 1
ATOM 878 C C . PRO A 1 113 ? -11.836 6.559 0.7 1 95.25 113 PRO A C 1
ATOM 880 O O . PRO A 1 113 ? -12.945 7.094 0.642 1 95.25 113 PRO A O 1
ATOM 883 N N . ARG A 1 114 ? -10.727 7.223 0.995 1 96.38 114 ARG A N 1
ATOM 884 C CA . ARG A 1 114 ? -10.617 8.672 1.092 1 96.38 114 ARG A CA 1
ATOM 885 C C . ARG A 1 114 ? -9.453 9.195 0.255 1 96.38 114 ARG A C 1
ATOM 887 O O . ARG A 1 114 ? -8.336 8.68 0.349 1 96.38 114 ARG A O 1
ATOM 894 N N . ASN A 1 115 ? -9.758 10.156 -0.503 1 96.12 115 ASN A N 1
ATOM 895 C CA . ASN A 1 115 ? -8.742 10.664 -1.42 1 96.12 115 ASN A CA 1
ATOM 896 C C . ASN A 1 115 ? -7.898 11.758 -0.774 1 96.12 115 ASN A C 1
ATOM 898 O O . ASN A 1 115 ? -8.117 12.117 0.384 1 96.12 115 ASN A O 1
ATOM 902 N N . LYS A 1 116 ? -6.941 12.258 -1.574 1 96.62 116 LYS A N 1
ATOM 903 C CA . LYS A 1 116 ? -5.965 13.242 -1.112 1 96.62 116 LYS A CA 1
ATOM 904 C C . LYS A 1 116 ? -6.648 14.523 -0.646 1 96.62 116 LYS A C 1
ATOM 906 O O . LYS A 1 116 ? -6.27 15.102 0.374 1 96.62 116 LYS A O 1
ATOM 911 N N . THR A 1 117 ? -7.676 14.969 -1.32 1 94.88 117 THR A N 1
ATOM 912 C CA . THR A 1 117 ? -8.383 16.203 -0.974 1 94.88 117 THR A CA 1
ATOM 913 C C . THR A 1 117 ? -9.023 16.078 0.408 1 94.88 117 THR A C 1
ATOM 915 O O . THR A 1 117 ? -8.898 16.984 1.23 1 94.88 117 THR A O 1
ATOM 918 N N . TYR A 1 118 ? -9.695 14.953 0.63 1 95.56 118 TYR A N 1
ATOM 919 C CA . TYR A 1 118 ? -10.305 14.695 1.933 1 95.56 118 TYR A CA 1
ATOM 920 C C . TYR A 1 118 ? -9.25 14.695 3.033 1 95.56 118 TYR A C 1
ATOM 922 O O . TYR A 1 118 ? -9.445 15.289 4.094 1 95.56 118 TYR A O 1
ATOM 930 N N . LEU A 1 119 ? -8.109 14.078 2.746 1 96.12 119 LEU A N 1
ATOM 931 C CA . LEU A 1 119 ? -7.059 13.953 3.744 1 96.12 119 LEU A CA 1
ATOM 932 C C . LEU A 1 119 ? -6.453 15.312 4.074 1 96.12 119 LEU A C 1
ATOM 934 O O . LEU A 1 119 ? -6.137 15.586 5.234 1 96.12 119 LEU A O 1
ATOM 938 N N . LYS A 1 120 ? -6.262 16.062 3.08 1 94.5 120 LYS A N 1
ATOM 939 C CA . LYS A 1 120 ? -5.762 17.422 3.289 1 94.5 120 LYS A CA 1
ATOM 940 C C . LYS A 1 120 ? -6.691 18.219 4.207 1 94.5 120 LYS A C 1
ATOM 942 O O . LYS A 1 120 ? -6.227 18.906 5.117 1 94.5 120 LYS A O 1
ATOM 947 N N . GLN A 1 121 ? -7.945 18.141 3.971 1 93.62 121 GLN A N 1
ATOM 948 C CA . GLN A 1 121 ? -8.938 18.844 4.777 1 93.62 121 GLN A CA 1
ATOM 949 C C . GLN A 1 121 ? -8.922 18.328 6.219 1 93.62 121 GLN A C 1
ATOM 951 O O . GLN A 1 121 ? -8.977 19.125 7.16 1 93.62 121 GLN A O 1
ATOM 956 N N . GLN A 1 122 ? -8.914 17.031 6.391 1 94.31 122 GLN A N 1
ATOM 957 C CA . GLN A 1 122 ? -8.875 16.438 7.727 1 94.31 122 GLN A CA 1
ATOM 958 C C . GLN A 1 122 ? -7.625 16.891 8.484 1 94.31 122 GLN A C 1
ATOM 960 O O . GLN A 1 122 ? -7.691 17.172 9.688 1 94.31 122 GLN A O 1
ATOM 965 N N . LEU A 1 123 ? -6.484 16.938 7.785 1 92.75 123 LEU A N 1
ATOM 966 C CA . LEU A 1 123 ? -5.23 17.375 8.391 1 92.75 123 LEU A CA 1
ATOM 967 C C . LEU A 1 123 ? -5.328 18.828 8.852 1 92.75 123 LEU A C 1
ATOM 969 O O . LEU A 1 123 ? -4.863 19.172 9.945 1 92.75 123 LEU A O 1
ATOM 973 N N . LEU A 1 124 ? -5.918 19.656 8.078 1 88.62 124 LEU A N 1
ATOM 974 C CA . LEU A 1 124 ? -6.105 21.062 8.445 1 88.62 124 LEU A CA 1
ATOM 975 C C . LEU A 1 124 ? -6.938 21.188 9.719 1 88.62 124 LEU A C 1
ATOM 977 O O . LEU A 1 124 ? -6.602 21.969 10.609 1 88.62 124 LEU A O 1
ATOM 981 N N . LEU A 1 125 ? -7.949 20.438 9.758 1 89.75 125 LEU A N 1
ATOM 982 C CA . LEU A 1 125 ? -8.812 20.453 10.93 1 89.75 125 LEU A CA 1
ATOM 983 C C . LEU A 1 125 ? -8.047 20.016 12.172 1 89.75 125 LEU A C 1
ATOM 985 O O . LEU A 1 125 ? -8.203 20.609 13.242 1 89.75 125 LEU A O 1
ATOM 989 N N . GLN A 1 126 ? -7.215 19.031 11.961 1 89.5 126 GLN A N 1
ATOM 990 C CA . GLN A 1 126 ? -6.426 18.516 13.078 1 89.5 126 GLN A CA 1
ATOM 991 C C . GLN A 1 126 ? -5.406 19.547 13.547 1 89.5 126 GLN A C 1
ATOM 993 O O . GLN A 1 126 ? -5.203 19.719 14.75 1 89.5 126 GLN A O 1
ATOM 998 N N . LEU A 1 127 ? -4.75 20.219 12.617 1 85.88 127 LEU A N 1
ATOM 999 C CA . LEU A 1 127 ? -3.75 21.219 12.938 1 85.88 127 LEU A CA 1
ATOM 1000 C C . LEU A 1 127 ? -4.391 22.422 13.625 1 85.88 127 LEU A C 1
ATOM 1002 O O . LEU A 1 127 ? -3.811 23.016 14.539 1 85.88 127 LEU A O 1
ATOM 1006 N N . GLN A 1 128 ? -5.562 22.812 13.211 1 85.25 128 GLN A N 1
ATOM 1007 C CA . GLN A 1 128 ? -6.289 23.922 13.812 1 85.25 128 GLN A CA 1
ATOM 1008 C C . GLN A 1 128 ? -6.711 23.594 15.242 1 85.25 128 GLN A C 1
ATOM 1010 O O . GLN A 1 128 ? -6.672 24.453 16.125 1 85.25 128 GLN A O 1
ATOM 1015 N N . SER A 1 129 ? -7.062 22.344 15.422 1 85.56 129 SER A N 1
ATOM 1016 C CA . SER A 1 129 ? -7.496 21.922 16.75 1 85.56 129 SER A CA 1
ATOM 1017 C C . SER A 1 129 ? -6.328 21.875 17.719 1 85.56 129 SER A C 1
ATOM 1019 O O . SER A 1 129 ? -6.5 22.125 18.922 1 85.56 129 SER A O 1
ATOM 1021 N N . ALA A 1 130 ? -5.164 21.547 17.25 1 76.12 130 ALA A N 1
ATOM 1022 C CA . ALA A 1 130 ? -3.977 21.453 18.094 1 76.12 130 ALA A CA 1
ATOM 1023 C C . ALA A 1 130 ? -3.453 22.828 18.469 1 76.12 130 ALA A C 1
ATOM 1025 O O . ALA A 1 130 ? -2.746 22.984 19.453 1 76.12 130 ALA A O 1
ATOM 1026 N N . ALA A 1 131 ? -3.688 23.812 17.688 1 70.88 131 ALA A N 1
ATOM 1027 C CA . ALA A 1 131 ? -3.227 25.172 17.922 1 70.88 131 ALA A CA 1
ATOM 1028 C C . ALA A 1 131 ? -4.156 25.906 18.891 1 70.88 131 ALA A C 1
ATOM 1030 O O . ALA A 1 131 ? -3.746 26.859 19.547 1 70.88 131 ALA A O 1
ATOM 1031 N N . ARG A 1 132 ? -5.359 25.375 19.141 1 63.19 132 ARG A N 1
ATOM 1032 C CA . ARG A 1 132 ? -6.281 25.969 20.094 1 63.19 132 ARG A CA 1
ATOM 1033 C C . ARG A 1 132 ? -5.996 25.484 21.516 1 63.19 132 ARG A C 1
ATOM 1035 O O . ARG A 1 132 ? -6.062 26.25 22.469 1 63.19 132 ARG A O 1
ATOM 1042 N N . MET B 1 1 ? 8.25 -64.312 -21.406 1 33.25 1 MET B N 1
ATOM 1043 C CA . MET B 1 1 ? 9.133 -63.125 -21.531 1 33.25 1 MET B CA 1
ATOM 1044 C C . MET B 1 1 ? 8.352 -61.812 -21.422 1 33.25 1 MET B C 1
ATOM 1046 O O . MET B 1 1 ? 7.633 -61.469 -22.359 1 33.25 1 MET B O 1
ATOM 1050 N N . ALA B 1 2 ? 7.953 -61.469 -20.172 1 44.34 2 ALA B N 1
ATOM 1051 C CA . ALA B 1 2 ? 7 -60.406 -19.859 1 44.34 2 ALA B CA 1
ATOM 1052 C C . ALA B 1 2 ? 7.574 -59.031 -20.203 1 44.34 2 ALA B C 1
ATOM 1054 O O . ALA B 1 2 ? 8.742 -58.75 -19.922 1 44.34 2 ALA B O 1
ATOM 1055 N N . SER B 1 3 ? 7.184 -58.438 -21.391 1 42.91 3 SER B N 1
ATOM 1056 C CA . SER B 1 3 ? 7.516 -57.125 -21.906 1 42.91 3 SER B CA 1
ATOM 1057 C C . SER B 1 3 ? 7.281 -56.031 -20.859 1 42.91 3 SER B C 1
ATOM 1059 O O . SER B 1 3 ? 6.168 -55.906 -20.344 1 42.91 3 SER B O 1
ATOM 1061 N N . THR B 1 4 ? 8.273 -55.781 -20.047 1 39.34 4 THR B N 1
ATOM 1062 C CA . THR B 1 4 ? 8.266 -54.75 -19.016 1 39.34 4 THR B CA 1
ATOM 1063 C C . THR B 1 4 ? 8.008 -53.375 -19.641 1 39.34 4 THR B C 1
ATOM 1065 O O . THR B 1 4 ? 8.812 -52.875 -20.438 1 39.34 4 THR B O 1
ATOM 1068 N N . ARG B 1 5 ? 6.812 -52.938 -19.828 1 33.94 5 ARG B N 1
ATOM 1069 C CA . ARG B 1 5 ? 6.422 -51.625 -20.328 1 33.94 5 ARG B CA 1
ATOM 1070 C C . ARG B 1 5 ? 7.102 -50.5 -19.531 1 33.94 5 ARG B C 1
ATOM 1072 O O . ARG B 1 5 ? 7.102 -50.531 -18.312 1 33.94 5 ARG B O 1
ATOM 1079 N N . LYS B 1 6 ? 8.008 -49.875 -20.25 1 43.19 6 LYS B N 1
ATOM 1080 C CA . LYS B 1 6 ? 8.742 -48.688 -19.781 1 43.19 6 LYS B CA 1
ATOM 1081 C C . LYS B 1 6 ? 7.805 -47.656 -19.172 1 43.19 6 LYS B C 1
ATOM 1083 O O . LYS B 1 6 ? 6.746 -47.375 -19.734 1 43.19 6 LYS B O 1
ATOM 1088 N N . PRO B 1 7 ? 7.938 -47.25 -17.938 1 36.25 7 PRO B N 1
ATOM 1089 C CA . PRO B 1 7 ? 7.145 -46.188 -17.297 1 36.25 7 PRO B CA 1
ATOM 1090 C C . PRO B 1 7 ? 7.035 -44.906 -18.156 1 36.25 7 PRO B C 1
ATOM 1092 O O . PRO B 1 7 ? 7.918 -44.656 -18.969 1 36.25 7 PRO B O 1
ATOM 1095 N N . GLY B 1 8 ? 5.832 -44.375 -18.5 1 34.81 8 GLY B N 1
ATOM 1096 C CA . GLY B 1 8 ? 5.418 -43.219 -19.266 1 34.81 8 GLY B CA 1
ATOM 1097 C C . GLY B 1 8 ? 6.148 -41.938 -18.859 1 34.81 8 GLY B C 1
ATOM 1098 O O . GLY B 1 8 ? 6.32 -41.656 -17.672 1 34.81 8 GLY B O 1
ATOM 1099 N N . GLN B 1 9 ? 7.059 -41.344 -19.672 1 34.09 9 GLN B N 1
ATOM 1100 C CA . GLN B 1 9 ? 7.758 -40.062 -19.578 1 34.09 9 GLN B CA 1
ATOM 1101 C C . GLN B 1 9 ? 6.781 -38.906 -19.328 1 34.09 9 GLN B C 1
ATOM 1103 O O . GLN B 1 9 ? 5.855 -38.719 -20.125 1 34.09 9 GLN B O 1
ATOM 1108 N N . VAL B 1 10 ? 6.52 -38.5 -18.062 1 35.31 10 VAL B N 1
ATOM 1109 C CA . VAL B 1 10 ? 5.758 -37.312 -17.703 1 35.31 10 VAL B CA 1
ATOM 1110 C C . VAL B 1 10 ? 6.242 -36.094 -18.516 1 35.31 10 VAL B C 1
ATOM 1112 O O . VAL B 1 10 ? 7.434 -35.781 -18.531 1 35.31 10 VAL B O 1
ATOM 1115 N N . ALA B 1 11 ? 5.539 -35.688 -19.469 1 38.22 11 ALA B N 1
ATOM 1116 C CA . ALA B 1 11 ? 5.734 -34.5 -20.297 1 38.22 11 ALA B CA 1
ATOM 1117 C C . ALA B 1 11 ? 6.047 -33.281 -19.438 1 38.22 11 ALA B C 1
ATOM 1119 O O . ALA B 1 11 ? 5.312 -32.969 -18.484 1 38.22 11 ALA B O 1
ATOM 1120 N N . ARG B 1 12 ? 7.23 -32.906 -19.312 1 38.97 12 ARG B N 1
ATOM 1121 C CA . ARG B 1 12 ? 7.645 -31.625 -18.703 1 38.97 12 ARG B CA 1
ATOM 1122 C C . ARG B 1 12 ? 6.816 -30.469 -19.25 1 38.97 12 ARG B C 1
ATOM 1124 O O . ARG B 1 12 ? 6.746 -30.266 -20.469 1 38.97 12 ARG B O 1
ATOM 1131 N N . GLY B 1 13 ? 5.723 -30.062 -18.516 1 33.94 13 GLY B N 1
ATOM 1132 C CA . GLY B 1 13 ? 4.852 -28.969 -18.906 1 33.94 13 GLY B CA 1
ATOM 1133 C C . GLY B 1 13 ? 5.609 -27.75 -19.391 1 33.94 13 GLY B C 1
ATOM 1134 O O . GLY B 1 13 ? 6.727 -27.5 -18.953 1 33.94 13 GLY B O 1
ATOM 1135 N N . GLN B 1 14 ? 5.422 -27.25 -20.594 1 33.94 14 GLN B N 1
ATOM 1136 C CA . GLN B 1 14 ? 5.957 -26.094 -21.297 1 33.94 14 GLN B CA 1
ATOM 1137 C C . GLN B 1 14 ? 5.949 -24.859 -20.406 1 33.94 14 GLN B C 1
ATOM 1139 O O . GLN B 1 14 ? 4.992 -24.625 -19.656 1 33.94 14 GLN B O 1
ATOM 1144 N N . PRO B 1 15 ? 7.062 -24.172 -20.203 1 40.91 15 PRO B N 1
ATOM 1145 C CA . PRO B 1 15 ? 7.168 -22.922 -19.453 1 40.91 15 PRO B CA 1
ATOM 1146 C C . PRO B 1 15 ? 6.176 -21.859 -19.906 1 40.91 15 PRO B C 1
ATOM 1148 O O . PRO B 1 15 ? 6 -21.656 -21.109 1 40.91 15 PRO B O 1
ATOM 1151 N N . ARG B 1 16 ? 5.125 -21.562 -19.25 1 39.22 16 ARG B N 1
ATOM 1152 C CA . ARG B 1 16 ? 4.125 -20.562 -19.625 1 39.22 16 ARG B CA 1
ATOM 1153 C C . ARG B 1 16 ? 4.766 -19.188 -19.812 1 39.22 16 ARG B C 1
ATOM 1155 O O . ARG B 1 16 ? 5.48 -18.703 -18.922 1 39.22 16 ARG B O 1
ATOM 1162 N N . LYS B 1 17 ? 4.828 -18.5 -21 1 33.41 17 LYS B N 1
ATOM 1163 C CA . LYS B 1 17 ? 5.285 -17.156 -21.328 1 33.41 17 LYS B CA 1
ATOM 1164 C C . LYS B 1 17 ? 4.367 -16.109 -20.703 1 33.41 17 LYS B C 1
ATOM 1166 O O . LYS B 1 17 ? 3.223 -15.945 -21.125 1 33.41 17 LYS B O 1
ATOM 1171 N N . LEU B 1 18 ? 4.523 -15.633 -19.5 1 34.06 18 LEU B N 1
ATOM 1172 C CA . LEU B 1 18 ? 3.629 -14.648 -18.906 1 34.06 18 LEU B CA 1
ATOM 1173 C C . LEU B 1 18 ? 3.947 -13.25 -19.406 1 34.06 18 LEU B C 1
ATOM 1175 O O . LEU B 1 18 ? 5.105 -12.828 -19.391 1 34.06 18 LEU B O 1
ATOM 1179 N N . ALA B 1 19 ? 3.111 -12.523 -20.109 1 32.03 19 ALA B N 1
ATOM 1180 C CA . ALA B 1 19 ? 3.219 -11.164 -20.641 1 32.03 19 ALA B CA 1
ATOM 1181 C C . ALA B 1 19 ? 3.396 -10.148 -19.516 1 32.03 19 ALA B C 1
ATOM 1183 O O . ALA B 1 19 ? 2.875 -10.336 -18.422 1 32.03 19 ALA B O 1
ATOM 1184 N N . ALA B 1 20 ? 4.246 -9.039 -19.625 1 30.61 20 ALA B N 1
ATOM 1185 C CA . ALA B 1 20 ? 4.629 -8.008 -18.672 1 30.61 20 ALA B CA 1
ATOM 1186 C C . ALA B 1 20 ? 3.453 -7.09 -18.344 1 30.61 20 ALA B C 1
ATOM 1188 O O . ALA B 1 20 ? 2.742 -6.645 -19.25 1 30.61 20 ALA B O 1
ATOM 1189 N N . PRO B 1 21 ? 2.945 -6.879 -17.078 1 25.45 21 PRO B N 1
ATOM 1190 C CA . PRO B 1 21 ? 1.791 -6.02 -16.797 1 25.45 21 PRO B CA 1
ATOM 1191 C C . PRO B 1 21 ? 2.113 -4.535 -16.938 1 25.45 21 PRO B C 1
ATOM 1193 O O . PRO B 1 21 ? 3.229 -4.105 -16.641 1 25.45 21 PRO B O 1
ATOM 1196 N N . LYS B 1 22 ? 1.297 -3.676 -17.625 1 29.41 22 LYS B N 1
ATOM 1197 C CA . LYS B 1 22 ? 1.4 -2.236 -17.844 1 29.41 22 LYS B CA 1
ATOM 1198 C C . LYS B 1 22 ? 1.244 -1.467 -16.531 1 29.41 22 LYS B C 1
ATOM 1200 O O . LYS B 1 22 ? 0.453 -1.854 -15.672 1 29.41 22 LYS B O 1
ATOM 1205 N N . PRO B 1 23 ? 1.969 -0.447 -16.234 1 25.52 23 PRO B N 1
ATOM 1206 C CA . PRO B 1 23 ? 1.879 0.386 -15.031 1 25.52 23 PRO B CA 1
ATOM 1207 C C . PRO B 1 23 ? 0.499 1.015 -14.852 1 25.52 23 PRO B C 1
ATOM 1209 O O . PRO B 1 23 ? 0.015 1.718 -15.742 1 25.52 23 PRO B O 1
ATOM 1212 N N . GLN B 1 24 ? -0.515 0.45 -14.188 1 30.33 24 GLN B N 1
ATOM 1213 C CA . GLN B 1 24 ? -1.866 0.998 -14.125 1 30.33 24 GLN B CA 1
ATOM 1214 C C . GLN B 1 24 ? -1.939 2.172 -13.148 1 30.33 24 GLN B C 1
ATOM 1216 O O . GLN B 1 24 ? -1.338 2.133 -12.078 1 30.33 24 GLN B O 1
ATOM 1221 N N . GLN B 1 25 ? -2.24 3.357 -13.516 1 28.14 25 GLN B N 1
ATOM 1222 C CA . GLN B 1 25 ? -2.518 4.598 -12.805 1 28.14 25 GLN B CA 1
ATOM 1223 C C . GLN B 1 25 ? -3.451 4.359 -11.617 1 28.14 25 GLN B C 1
ATOM 1225 O O . GLN B 1 25 ? -4.438 3.629 -11.734 1 28.14 25 GLN B O 1
ATOM 1230 N N . VAL B 1 26 ? -3.043 4.504 -10.477 1 35.09 26 VAL B N 1
ATOM 1231 C CA . VAL B 1 26 ? -3.912 4.484 -9.305 1 35.09 26 VAL B CA 1
ATOM 1232 C C . VAL B 1 26 ? -5.105 5.41 -9.531 1 35.09 26 VAL B C 1
ATOM 1234 O O . VAL B 1 26 ? -5.004 6.625 -9.344 1 35.09 26 VAL B O 1
ATOM 1237 N N . SER B 1 27 ? -5.652 5.789 -10.68 1 36.56 27 SER B N 1
ATOM 1238 C CA . SER B 1 27 ? -6.801 6.66 -10.914 1 36.56 27 SER B CA 1
ATOM 1239 C C . SER B 1 27 ? -7.977 6.281 -10.016 1 36.56 27 SER B C 1
ATOM 1241 O O . SER B 1 27 ? -8.047 5.148 -9.531 1 36.56 27 SER B O 1
ATOM 1243 N N . GLN B 1 28 ? -8.727 7.234 -9.328 1 41.53 28 GLN B N 1
ATOM 1244 C CA . GLN B 1 28 ? -10.133 7 -9.023 1 41.53 28 GLN B CA 1
ATOM 1245 C C . GLN B 1 28 ? -10.758 6.02 -10.008 1 41.53 28 GLN B C 1
ATOM 1247 O O . GLN B 1 28 ? -11.586 6.41 -10.836 1 41.53 28 GLN B O 1
ATOM 1252 N N . GLY B 1 29 ? -9.953 5.328 -10.695 1 42.12 29 GLY B N 1
ATOM 1253 C CA . GLY B 1 29 ? -10.422 4.535 -11.812 1 42.12 29 GLY B CA 1
ATOM 1254 C C . GLY B 1 29 ? -11.414 3.455 -11.414 1 42.12 29 GLY B C 1
ATOM 1255 O O . GLY B 1 29 ? -11.273 2.299 -11.82 1 42.12 29 GLY B O 1
ATOM 1256 N N . ALA B 1 30 ? -11.883 3.594 -10.156 1 48.31 30 ALA B N 1
ATOM 1257 C CA . ALA B 1 30 ? -12.93 2.572 -10.094 1 48.31 30 ALA B CA 1
ATOM 1258 C C . ALA B 1 30 ? -13.789 2.59 -11.344 1 48.31 30 ALA B C 1
ATOM 1260 O O . ALA B 1 30 ? -14.75 3.361 -11.438 1 48.31 30 ALA B O 1
ATOM 1261 N N . GLY B 1 31 ? -13.211 2.83 -12.422 1 42.25 31 GLY B N 1
ATOM 1262 C CA . GLY B 1 31 ? -14.148 2.736 -13.523 1 42.25 31 GLY B CA 1
ATOM 1263 C C . GLY B 1 31 ? -15.133 1.595 -13.375 1 42.25 31 GLY B C 1
ATOM 1264 O O . GLY B 1 31 ? -15.039 0.802 -12.438 1 42.25 31 GLY B O 1
ATOM 1265 N N . ALA B 1 32 ? -16.078 1.523 -14.234 1 48.69 32 ALA B N 1
ATOM 1266 C CA . ALA B 1 32 ? -17.141 0.536 -14.43 1 48.69 32 ALA B CA 1
ATOM 1267 C C . ALA B 1 32 ? -16.609 -0.878 -14.18 1 48.69 32 ALA B C 1
ATOM 1269 O O . ALA B 1 32 ? -17.406 -1.799 -13.938 1 48.69 32 ALA B O 1
ATOM 1270 N N . GLY B 1 33 ? -15.352 -1.075 -14.383 1 53.38 33 GLY B N 1
ATOM 1271 C CA . GLY B 1 33 ? -14.727 -2.381 -14.25 1 53.38 33 GLY B CA 1
ATOM 1272 C C . GLY B 1 33 ? -13.914 -2.527 -12.977 1 53.38 33 GLY B C 1
ATOM 1273 O O . GLY B 1 33 ? -13.531 -1.531 -12.367 1 53.38 33 GLY B O 1
ATOM 1274 N N . GLY B 1 34 ? -14.117 -3.424 -11.922 1 70.81 34 GLY B N 1
ATOM 1275 C CA . GLY B 1 34 ? -13.578 -3.859 -10.648 1 70.81 34 GLY B CA 1
ATOM 1276 C C . GLY B 1 34 ? -12.242 -3.227 -10.312 1 70.81 34 GLY B C 1
ATOM 1277 O O . GLY B 1 34 ? -11.648 -2.543 -11.148 1 70.81 34 GLY B O 1
ATOM 1278 N N . HIS B 1 35 ? -11.836 -2.846 -9.195 1 90.62 35 HIS B N 1
ATOM 1279 C CA . HIS B 1 35 ? -10.547 -2.346 -8.711 1 90.62 35 HIS B CA 1
ATOM 1280 C C . HIS B 1 35 ? -10.047 -3.162 -7.527 1 90.62 35 HIS B C 1
ATOM 1282 O O . HIS B 1 35 ? -10.797 -3.412 -6.582 1 90.62 35 HIS B O 1
ATOM 1288 N N . THR B 1 36 ? -8.789 -3.58 -7.695 1 96.88 36 THR B N 1
ATOM 1289 C CA . THR B 1 36 ? -8.156 -4.359 -6.637 1 96.88 36 THR B CA 1
ATOM 1290 C C . THR B 1 36 ? -6.828 -3.727 -6.223 1 96.88 36 THR B C 1
ATOM 1292 O O . THR B 1 36 ? -5.977 -3.443 -7.07 1 96.88 36 THR B O 1
ATOM 1295 N N . ILE B 1 37 ? -6.648 -3.426 -4.949 1 97.94 37 ILE B N 1
ATOM 1296 C CA . ILE B 1 37 ? -5.391 -2.961 -4.375 1 97.94 37 ILE B CA 1
ATOM 1297 C C . ILE B 1 37 ? -4.672 -4.121 -3.693 1 97.94 37 ILE B C 1
ATOM 1299 O O . ILE B 1 37 ? -5.25 -4.793 -2.832 1 97.94 37 ILE B O 1
ATOM 1303 N N . MET B 1 38 ? -3.443 -4.379 -4.07 1 98.19 38 MET B N 1
ATOM 1304 C CA . MET B 1 38 ? -2.619 -5.402 -3.439 1 98.19 38 MET B CA 1
ATOM 1305 C C . MET B 1 38 ? -1.631 -4.781 -2.461 1 98.19 38 MET B C 1
ATOM 1307 O O . MET B 1 38 ? -0.917 -3.838 -2.809 1 98.19 38 MET B O 1
ATOM 1311 N N . LEU B 1 39 ? -1.68 -5.199 -1.271 1 98.06 39 LEU B N 1
ATOM 1312 C CA . LEU B 1 39 ? -0.742 -4.766 -0.24 1 98.06 39 LEU B CA 1
ATOM 1313 C C . LEU B 1 39 ? 0.294 -5.848 0.042 1 98.06 39 LEU B C 1
ATOM 1315 O O . LEU B 1 39 ? -0.06 -6.984 0.367 1 98.06 39 LEU B O 1
ATOM 1319 N N . LEU B 1 40 ? 1.576 -5.461 -0.089 1 97.88 40 LEU B N 1
ATOM 1320 C CA . LEU B 1 40 ? 2.654 -6.426 0.101 1 97.88 40 LEU B CA 1
ATOM 1321 C C . LEU B 1 40 ? 3.67 -5.914 1.117 1 97.88 40 LEU B C 1
ATOM 1323 O O . LEU B 1 40 ? 4.031 -4.738 1.1 1 97.88 40 LEU B O 1
ATOM 1327 N N . GLN B 1 41 ? 4.051 -6.812 2.029 1 97.25 41 GLN B N 1
ATOM 1328 C CA . GLN B 1 41 ? 5.246 -6.691 2.859 1 97.25 41 GLN B CA 1
ATOM 1329 C C . GLN B 1 41 ? 6.125 -7.934 2.746 1 97.25 41 GLN B C 1
ATOM 1331 O O . GLN B 1 41 ? 5.793 -8.984 3.295 1 97.25 41 GLN B O 1
ATOM 1336 N N . GLU B 1 42 ? 7.238 -7.746 2.109 1 95.25 42 GLU B N 1
ATOM 1337 C CA . GLU B 1 42 ? 8.055 -8.906 1.763 1 95.25 42 GLU B CA 1
ATOM 1338 C C . GLU B 1 42 ? 8.742 -9.484 2.998 1 95.25 42 GLU B C 1
ATOM 1340 O O . GLU B 1 42 ? 8.758 -10.703 3.186 1 95.25 42 GLU B O 1
ATOM 1345 N N . THR B 1 43 ? 9.375 -8.656 3.73 1 96.19 43 THR B N 1
ATOM 1346 C CA . THR B 1 43 ? 10.07 -9.094 4.941 1 96.19 43 THR B CA 1
ATOM 1347 C C . THR B 1 43 ? 9.492 -8.398 6.172 1 96.19 43 THR B C 1
ATOM 1349 O O . THR B 1 43 ? 8.547 -7.613 6.062 1 96.19 43 THR B O 1
ATOM 1352 N N . LYS B 1 44 ? 10.109 -8.703 7.27 1 95.75 44 LYS B N 1
ATOM 1353 C CA . LYS B 1 44 ? 9.617 -8.102 8.508 1 95.75 44 LYS B CA 1
ATOM 1354 C C . LYS B 1 44 ? 9.93 -6.609 8.555 1 95.75 44 LYS B C 1
ATOM 1356 O O . LYS B 1 44 ? 9.391 -5.883 9.391 1 95.75 44 LYS B O 1
ATOM 1361 N N . ASN B 1 45 ? 10.773 -6.156 7.648 1 96.38 45 ASN B N 1
ATOM 1362 C CA . ASN B 1 45 ? 11.094 -4.738 7.535 1 96.38 45 ASN B CA 1
ATOM 1363 C C . ASN B 1 45 ? 9.945 -3.955 6.906 1 96.38 45 ASN B C 1
ATOM 1365 O O . ASN B 1 45 ? 9.602 -4.176 5.742 1 96.38 45 ASN B O 1
ATOM 1369 N N . LEU B 1 46 ? 9.43 -3.004 7.617 1 94.5 46 LEU B N 1
ATOM 1370 C CA . LEU B 1 46 ? 8.281 -2.225 7.16 1 94.5 46 LEU B CA 1
ATOM 1371 C C . LEU B 1 46 ? 8.641 -1.413 5.918 1 94.5 46 LEU B C 1
ATOM 1373 O O . LEU B 1 46 ? 7.754 -1.016 5.156 1 94.5 46 LEU B O 1
ATOM 1377 N N . ALA B 1 47 ? 9.914 -1.237 5.723 1 94 47 ALA B N 1
ATOM 1378 C CA . ALA B 1 47 ? 10.375 -0.46 4.574 1 94 47 ALA B CA 1
ATOM 1379 C C . ALA B 1 47 ? 10.125 -1.211 3.27 1 94 47 ALA B C 1
ATOM 1381 O O . ALA B 1 47 ? 10.203 -0.629 2.186 1 94 47 ALA B O 1
ATOM 1382 N N . THR B 1 48 ? 9.781 -2.484 3.344 1 95.5 48 THR B N 1
ATOM 1383 C CA . THR B 1 48 ? 9.562 -3.287 2.146 1 95.5 48 THR B CA 1
ATOM 1384 C C . THR B 1 48 ? 8.094 -3.23 1.722 1 95.5 48 THR B C 1
ATOM 1386 O O . THR B 1 48 ? 7.707 -3.854 0.732 1 95.5 48 THR B O 1
ATOM 1389 N N . ARG B 1 49 ? 7.297 -2.457 2.445 1 97.12 49 ARG B N 1
ATOM 1390 C CA . ARG B 1 49 ? 5.883 -2.344 2.107 1 97.12 49 ARG B CA 1
ATOM 1391 C C . ARG B 1 49 ? 5.695 -1.63 0.773 1 97.12 49 ARG B C 1
ATOM 1393 O O . ARG B 1 49 ? 6.273 -0.567 0.543 1 97.12 49 ARG B O 1
ATOM 1400 N N . THR B 1 50 ? 4.93 -2.252 -0.054 1 97.69 50 THR B N 1
ATOM 1401 C CA . THR B 1 50 ? 4.547 -1.68 -1.341 1 97.69 50 THR B CA 1
ATOM 1402 C C . THR B 1 50 ? 3.104 -2.031 -1.682 1 97.69 50 THR B C 1
ATOM 1404 O O . THR B 1 50 ? 2.479 -2.848 -1.001 1 97.69 50 THR B O 1
ATOM 1407 N N . TRP B 1 51 ? 2.531 -1.337 -2.576 1 97.88 51 TRP B N 1
ATOM 1408 C CA . TRP B 1 51 ? 1.18 -1.668 -3.02 1 97.88 51 TRP B CA 1
ATOM 1409 C C . TRP B 1 51 ? 1.028 -1.446 -4.52 1 97.88 51 TRP B C 1
ATOM 1411 O O . TRP B 1 51 ? 1.862 -0.787 -5.145 1 97.88 51 TRP B O 1
ATOM 1421 N N . SER B 1 52 ? 0.107 -2.141 -5.078 1 97.44 52 SER B N 1
ATOM 1422 C CA . SER B 1 52 ? -0.223 -2.031 -6.496 1 97.44 52 SER B CA 1
ATOM 1423 C C . SER B 1 52 ? -1.732 -2.047 -6.715 1 97.44 52 SER B C 1
ATOM 1425 O O . SER B 1 52 ? -2.488 -2.461 -5.836 1 97.44 52 SER B O 1
ATOM 1427 N N . GLU B 1 53 ? -2.145 -1.518 -7.785 1 96.75 53 GLU B N 1
ATOM 1428 C CA . GLU B 1 53 ? -3.562 -1.499 -8.133 1 96.75 53 GLU B CA 1
ATOM 1429 C C . GLU B 1 53 ? -3.812 -2.152 -9.484 1 96.75 53 GLU B C 1
ATOM 1431 O O . GLU B 1 53 ? -2.994 -2.027 -10.398 1 96.75 53 GLU B O 1
ATOM 1436 N N . HIS B 1 54 ? -4.973 -2.869 -9.562 1 96.56 54 HIS B N 1
ATOM 1437 C CA . HIS B 1 54 ? -5.332 -3.643 -10.742 1 96.56 54 HIS B CA 1
ATOM 1438 C C . HIS B 1 54 ? -6.832 -3.598 -11 1 96.56 54 HIS B C 1
ATOM 1440 O O . HIS B 1 54 ? -7.621 -3.424 -10.062 1 96.56 54 HIS B O 1
ATOM 1446 N N . PRO B 1 55 ? -7.246 -3.805 -12.25 1 94.69 55 PRO B N 1
ATOM 1447 C CA . PRO B 1 55 ? -8.68 -3.779 -12.555 1 94.69 55 PRO B CA 1
ATOM 1448 C C . PRO B 1 55 ? -9.445 -4.918 -11.883 1 94.69 55 PRO B C 1
ATOM 1450 O O . PRO B 1 55 ? -10.625 -4.762 -11.555 1 94.69 55 PRO B O 1
ATOM 1453 N N . THR B 1 56 ? -8.781 -6.129 -11.727 1 94.06 56 THR B N 1
ATOM 1454 C CA . THR B 1 56 ? -9.422 -7.293 -11.125 1 94.06 56 THR B CA 1
ATOM 1455 C C . THR B 1 56 ? -8.469 -8.023 -10.195 1 94.06 56 THR B C 1
ATOM 1457 O O . THR B 1 56 ? -7.254 -7.797 -10.234 1 94.06 56 THR B O 1
ATOM 1460 N N . LEU B 1 57 ? -9.07 -8.844 -9.375 1 94.94 57 LEU B N 1
ATOM 1461 C CA . LEU B 1 57 ? -8.258 -9.703 -8.508 1 94.94 57 LEU B CA 1
ATOM 1462 C C . LEU B 1 57 ? -7.363 -10.617 -9.344 1 94.94 57 LEU B C 1
ATOM 1464 O O . LEU B 1 57 ? -6.203 -10.844 -8.992 1 94.94 57 LEU B O 1
ATOM 1468 N N . ARG B 1 58 ? -7.855 -11.086 -10.406 1 93.62 58 ARG B N 1
ATOM 1469 C CA . ARG B 1 58 ? -7.094 -11.984 -11.273 1 93.62 58 ARG B CA 1
ATOM 1470 C C . ARG B 1 58 ? -5.828 -11.305 -11.789 1 93.62 58 ARG B C 1
ATOM 1472 O O . ARG B 1 58 ? -4.742 -11.883 -11.742 1 93.62 58 ARG B O 1
ATOM 1479 N N . GLN B 1 59 ? -5.961 -10.172 -12.266 1 95.5 59 GLN B N 1
ATOM 1480 C CA . GLN B 1 59 ? -4.82 -9.422 -12.789 1 95.5 59 GLN B CA 1
ATOM 1481 C C . GLN B 1 59 ? -3.828 -9.086 -11.68 1 95.5 59 GLN B C 1
ATOM 1483 O O . GLN B 1 59 ? -2.619 -9.047 -11.906 1 95.5 59 GLN B O 1
ATOM 1488 N N . ALA B 1 60 ? -4.352 -8.797 -10.484 1 96.62 60 ALA B N 1
ATOM 1489 C CA . ALA B 1 60 ? -3.484 -8.555 -9.336 1 96.62 60 ALA B CA 1
ATOM 1490 C C . ALA B 1 60 ? -2.633 -9.781 -9.023 1 96.62 60 ALA B C 1
ATOM 1492 O O . ALA B 1 60 ? -1.429 -9.664 -8.781 1 96.62 60 ALA B O 1
ATOM 1493 N N . LEU B 1 61 ? -3.24 -10.922 -9.055 1 95.69 61 LEU B N 1
ATOM 1494 C CA . LEU B 1 61 ? -2.529 -12.164 -8.766 1 95.69 61 LEU B CA 1
ATOM 1495 C C . LEU B 1 61 ? -1.527 -12.484 -9.867 1 95.69 61 LEU B C 1
ATOM 1497 O O . LEU B 1 61 ? -0.426 -12.961 -9.594 1 95.69 61 LEU B O 1
ATOM 1501 N N . ASP B 1 62 ? -1.902 -12.195 -11.086 1 94.5 62 ASP B N 1
ATOM 1502 C CA . ASP B 1 62 ? -0.963 -12.352 -12.195 1 94.5 62 ASP B CA 1
ATOM 1503 C C . ASP B 1 62 ? 0.277 -11.484 -11.992 1 94.5 62 ASP B C 1
ATOM 1505 O O . ASP B 1 62 ? 1.401 -11.938 -12.219 1 94.5 62 ASP B O 1
ATOM 1509 N N . TYR B 1 63 ? -0.001 -10.297 -11.648 1 95.38 63 TYR B N 1
ATOM 1510 C CA . TYR B 1 63 ? 1.1 -9.375 -11.391 1 95.38 63 TYR B CA 1
ATOM 1511 C C . TYR B 1 63 ? 1.996 -9.898 -10.273 1 95.38 63 TYR B C 1
ATOM 1513 O O . TYR B 1 63 ? 3.223 -9.844 -10.375 1 95.38 63 TYR B O 1
ATOM 1521 N N . PHE B 1 64 ? 1.402 -10.352 -9.258 1 96.06 64 PHE B N 1
ATOM 1522 C CA . PHE B 1 64 ? 2.152 -10.898 -8.141 1 96.06 64 PHE B CA 1
ATOM 1523 C C . PHE B 1 64 ? 3.025 -12.062 -8.586 1 96.06 64 PHE B C 1
ATOM 1525 O O . PHE B 1 64 ? 4.211 -12.125 -8.258 1 96.06 64 PHE B O 1
ATOM 1532 N N . VAL B 1 65 ? 2.531 -12.992 -9.336 1 93.94 65 VAL B N 1
ATOM 1533 C CA . VAL B 1 65 ? 3.273 -14.141 -9.844 1 93.94 65 VAL B CA 1
ATOM 1534 C C . VAL B 1 65 ? 4.422 -13.656 -10.734 1 93.94 65 VAL B C 1
ATOM 1536 O O . VAL B 1 65 ? 5.535 -14.188 -10.656 1 93.94 65 VAL B O 1
ATOM 1539 N N . SER B 1 66 ? 4.145 -12.703 -11.523 1 93.62 66 SER B N 1
ATOM 1540 C CA . SER B 1 66 ? 5.184 -12.148 -12.383 1 93.62 66 SER B CA 1
ATOM 1541 C C . SER B 1 66 ? 6.34 -11.586 -11.562 1 93.62 66 SER B C 1
ATOM 1543 O O . SER B 1 66 ? 7.504 -11.688 -11.961 1 93.62 66 SER B O 1
ATOM 1545 N N . SER B 1 67 ? 5.961 -10.922 -10.438 1 92.38 67 SER B N 1
ATOM 1546 C CA . SER B 1 67 ? 7.004 -10.391 -9.57 1 92.38 67 SER B CA 1
ATOM 1547 C C . SER B 1 67 ? 7.859 -11.516 -8.984 1 92.38 67 SER B C 1
ATOM 1549 O O . SER B 1 67 ? 9.078 -11.367 -8.859 1 92.38 67 SER B O 1
ATOM 1551 N N . TYR B 1 68 ? 7.266 -12.633 -8.609 1 92.62 68 TYR B N 1
ATOM 1552 C CA . TYR B 1 68 ? 7.977 -13.82 -8.141 1 92.62 68 TYR B CA 1
ATOM 1553 C C . TYR B 1 68 ? 8.914 -14.352 -9.227 1 92.62 68 TYR B C 1
ATOM 1555 O O . TYR B 1 68 ? 10.078 -14.641 -8.953 1 92.62 68 TYR B O 1
ATOM 1563 N N . GLU B 1 69 ? 8.484 -14.391 -10.445 1 91.38 69 GLU B N 1
ATOM 1564 C CA . GLU B 1 69 ? 9.258 -14.891 -11.578 1 91.38 69 GLU B CA 1
ATOM 1565 C C . GLU B 1 69 ? 10.461 -13.992 -11.859 1 91.38 69 GLU B C 1
ATOM 1567 O O . GLU B 1 69 ? 11.547 -14.484 -12.164 1 91.38 69 GLU B O 1
ATOM 1572 N N . ARG B 1 70 ? 10.219 -12.758 -11.734 1 91.56 70 ARG B N 1
ATOM 1573 C CA . ARG B 1 70 ? 11.312 -11.805 -11.914 1 91.56 70 ARG B CA 1
ATOM 1574 C C . ARG B 1 70 ? 12.391 -12 -10.852 1 91.56 70 ARG B C 1
ATOM 1576 O O . ARG B 1 70 ? 13.586 -11.945 -11.148 1 91.56 70 ARG B O 1
ATOM 1583 N N . GLN B 1 71 ? 11.969 -12.211 -9.656 1 90.06 71 GLN B N 1
ATOM 1584 C CA . GLN B 1 71 ? 12.914 -12.453 -8.57 1 90.06 71 GLN B CA 1
ATOM 1585 C C . GLN B 1 71 ? 13.703 -13.742 -8.805 1 90.06 71 GLN B C 1
ATOM 1587 O O . GLN B 1 71 ? 14.906 -13.789 -8.562 1 90.06 71 GLN B O 1
ATOM 1592 N N . LEU B 1 72 ? 13 -14.789 -9.289 1 90.06 72 LEU B N 1
ATOM 1593 C CA . LEU B 1 72 ? 13.656 -16.062 -9.586 1 90.06 72 LEU B CA 1
ATOM 1594 C C . LEU B 1 72 ? 14.703 -15.891 -10.68 1 90.06 72 LEU B C 1
ATOM 1596 O O . LEU B 1 72 ? 15.789 -16.469 -10.594 1 90.06 72 LEU B O 1
ATOM 1600 N N . LYS B 1 73 ? 14.352 -15.133 -11.594 1 92.06 73 LYS B N 1
ATOM 1601 C CA . LYS B 1 73 ? 15.273 -14.875 -12.695 1 92.06 73 LYS B CA 1
ATOM 1602 C C . LYS B 1 73 ? 16.5 -14.109 -12.219 1 92.06 73 LYS B C 1
ATOM 1604 O O . LYS B 1 73 ? 17.625 -14.398 -12.641 1 92.06 73 LYS B O 1
ATOM 1609 N N . ALA B 1 74 ? 16.266 -13.227 -11.359 1 90.12 74 ALA B N 1
ATOM 1610 C CA . ALA B 1 74 ? 17.359 -12.43 -10.82 1 90.12 74 ALA B CA 1
ATOM 1611 C C . ALA B 1 74 ? 18.312 -13.289 -9.992 1 90.12 74 ALA B C 1
ATOM 1613 O O . ALA B 1 74 ? 19.516 -13.047 -9.969 1 90.12 74 ALA B O 1
ATOM 1614 N N . LEU B 1 75 ? 17.781 -14.234 -9.352 1 88.69 75 LEU B N 1
ATOM 1615 C CA . LEU B 1 75 ? 18.578 -15.141 -8.531 1 88.69 75 LEU B CA 1
ATOM 1616 C C . LEU B 1 75 ? 19.344 -16.141 -9.391 1 88.69 75 LEU B C 1
ATOM 1618 O O . LEU B 1 75 ? 20.375 -16.656 -8.984 1 88.69 75 LEU B O 1
ATOM 1622 N N . ASN B 1 76 ? 18.781 -16.359 -10.539 1 89.31 76 ASN B N 1
ATOM 1623 C CA . ASN B 1 76 ? 19.406 -17.281 -11.484 1 89.31 76 ASN B CA 1
ATOM 1624 C C . ASN B 1 76 ? 19.469 -16.703 -12.891 1 89.31 76 ASN B C 1
ATOM 1626 O O . ASN B 1 76 ? 18.781 -17.172 -13.797 1 89.31 76 ASN B O 1
ATOM 1630 N N . PRO B 1 77 ? 20.359 -15.711 -13.055 1 88.12 77 PRO B N 1
ATOM 1631 C CA . PRO B 1 77 ? 20.391 -14.977 -14.32 1 88.12 77 PRO B CA 1
ATOM 1632 C C . PRO B 1 77 ? 20.812 -15.852 -15.492 1 88.12 77 PRO B C 1
ATOM 1634 O O . PRO B 1 77 ? 20.5 -15.539 -16.641 1 88.12 77 PRO B O 1
ATOM 1637 N N . GLN B 1 78 ? 21.453 -16.906 -15.234 1 87.81 78 GLN B N 1
ATOM 1638 C CA . GLN B 1 78 ? 21.984 -17.766 -16.297 1 87.81 78 GLN B CA 1
ATOM 1639 C C . GLN B 1 78 ? 20.953 -18.812 -16.719 1 87.81 78 GLN B C 1
ATOM 1641 O O . GLN B 1 78 ? 21.125 -19.469 -17.75 1 87.81 78 GLN B O 1
ATOM 1646 N N . ALA B 1 79 ? 19.938 -18.906 -15.969 1 83.62 79 ALA B N 1
ATOM 1647 C CA . ALA B 1 79 ? 18.922 -19.891 -16.312 1 83.62 79 ALA B CA 1
ATOM 1648 C C . ALA B 1 79 ? 18.125 -19.469 -17.547 1 83.62 79 ALA B C 1
ATOM 1650 O O . ALA B 1 79 ? 17.672 -18.328 -17.625 1 83.62 79 ALA B O 1
ATOM 1651 N N . ARG B 1 80 ? 18.109 -20.25 -18.609 1 82.75 80 ARG B N 1
ATOM 1652 C CA . ARG B 1 80 ? 17.406 -19.938 -19.844 1 82.75 80 ARG B CA 1
ATOM 1653 C C . ARG B 1 80 ? 15.891 -19.969 -19.641 1 82.75 80 ARG B C 1
ATOM 1655 O O . ARG B 1 80 ? 15.156 -19.219 -20.297 1 82.75 80 ARG B O 1
ATOM 1662 N N . GLU B 1 81 ? 15.469 -20.922 -18.719 1 85 81 GLU B N 1
ATOM 1663 C CA . GLU B 1 81 ? 14.039 -21.078 -18.453 1 85 81 GLU B CA 1
ATOM 1664 C C . GLU B 1 81 ? 13.734 -20.969 -16.969 1 85 81 GLU B C 1
ATOM 1666 O O . GLU B 1 81 ? 14.547 -21.359 -16.125 1 85 81 GLU B O 1
ATOM 1671 N N . LEU B 1 82 ? 12.633 -20.328 -16.734 1 84.81 82 LEU B N 1
ATOM 1672 C CA . LEU B 1 82 ? 12.141 -20.25 -15.359 1 84.81 82 LEU B CA 1
ATOM 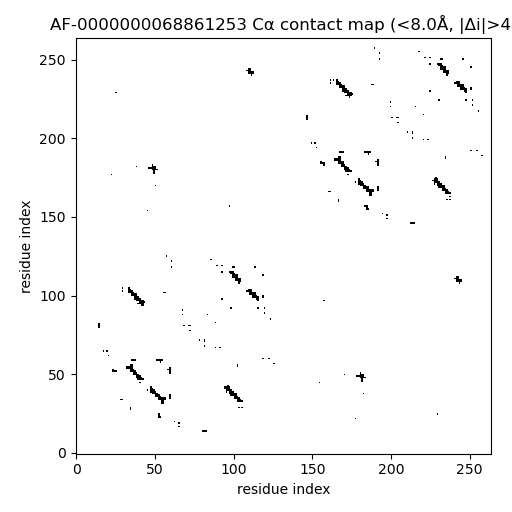1673 C C . LEU B 1 82 ? 11.359 -21.516 -14.992 1 84.81 82 LEU B C 1
ATOM 1675 O O . LEU B 1 82 ? 10.422 -21.891 -15.703 1 84.81 82 LEU B O 1
ATOM 1679 N N . SER B 1 83 ? 11.984 -22.359 -14.078 1 86.38 83 SER B N 1
ATOM 1680 C CA . SER B 1 83 ? 11.273 -23.547 -13.617 1 86.38 83 SER B CA 1
ATOM 1681 C C . SER B 1 83 ? 10.969 -23.469 -12.125 1 86.38 83 SER B C 1
ATOM 1683 O O . SER B 1 83 ? 11.867 -23.203 -11.32 1 86.38 83 SER B O 1
ATOM 1685 N N . TYR B 1 84 ? 9.672 -23.516 -11.828 1 88.62 84 TYR B N 1
ATOM 1686 C CA . TYR B 1 84 ? 9.227 -23.578 -10.445 1 88.62 84 TYR B CA 1
ATOM 1687 C C . TYR B 1 84 ? 7.922 -24.359 -10.328 1 88.62 84 TYR B C 1
ATOM 1689 O O . TYR B 1 84 ? 7.156 -24.453 -11.289 1 88.62 84 TYR B O 1
ATOM 1697 N N . THR B 1 85 ? 7.645 -25 -9.195 1 89.88 85 THR B N 1
ATOM 1698 C CA . THR B 1 85 ? 6.418 -25.75 -8.961 1 89.88 85 THR B CA 1
ATOM 1699 C C . THR B 1 85 ? 5.375 -24.875 -8.258 1 89.88 85 THR B C 1
ATOM 1701 O O . THR B 1 85 ? 5.691 -23.781 -7.785 1 89.88 85 THR B O 1
ATOM 1704 N N . VAL B 1 86 ? 4.141 -25.328 -8.227 1 88.38 86 VAL B N 1
ATOM 1705 C CA . VAL B 1 86 ? 3.072 -24.672 -7.473 1 88.38 86 VAL B CA 1
ATOM 1706 C C . VAL B 1 86 ? 3.447 -24.609 -5.992 1 88.38 86 VAL B C 1
ATOM 1708 O O . VAL B 1 86 ? 3.16 -23.625 -5.312 1 88.38 86 VAL B O 1
ATOM 1711 N N . GLU B 1 87 ? 4.109 -25.672 -5.59 1 91.44 87 GLU B N 1
ATOM 1712 C CA . GLU B 1 87 ? 4.559 -25.719 -4.203 1 91.44 87 GLU B CA 1
ATOM 1713 C C . GLU B 1 87 ? 5.57 -24.609 -3.918 1 91.44 87 GLU B C 1
ATOM 1715 O O . GLU B 1 87 ? 5.551 -24 -2.842 1 91.44 87 GLU B O 1
ATOM 1720 N N . ASP B 1 88 ? 6.473 -24.344 -4.855 1 92.25 88 ASP B N 1
ATOM 1721 C CA . ASP B 1 88 ? 7.43 -23.25 -4.703 1 92.25 88 ASP B CA 1
ATOM 1722 C C . ASP B 1 88 ? 6.715 -21.906 -4.543 1 92.25 88 ASP B C 1
ATOM 1724 O O . ASP B 1 88 ? 7.094 -21.094 -3.699 1 92.25 88 ASP B O 1
ATOM 1728 N N . LEU B 1 89 ? 5.695 -21.766 -5.32 1 91.69 89 LEU B N 1
ATOM 1729 C CA . LEU B 1 89 ? 4.918 -20.531 -5.273 1 91.69 89 LEU B CA 1
ATOM 1730 C C . LEU B 1 89 ? 4.203 -20.391 -3.934 1 91.69 89 LEU B C 1
ATOM 1732 O O . LEU B 1 89 ? 4.18 -19.297 -3.348 1 91.69 89 LEU B O 1
ATOM 1736 N N . HIS B 1 90 ? 3.664 -21.469 -3.477 1 91.12 90 HIS B N 1
ATOM 1737 C CA . HIS B 1 90 ? 2.996 -21.469 -2.18 1 91.12 90 HIS B CA 1
ATOM 1738 C C . HIS B 1 90 ? 3.959 -21.078 -1.062 1 91.12 90 HIS B C 1
ATOM 1740 O O . HIS B 1 90 ? 3.613 -20.281 -0.187 1 91.12 90 HIS B O 1
ATOM 1746 N N . VAL B 1 91 ? 5.121 -21.656 -1.129 1 93.19 91 VAL B N 1
ATOM 1747 C CA . VAL B 1 91 ? 6.137 -21.359 -0.124 1 93.19 91 VAL B CA 1
ATOM 1748 C C . VAL B 1 91 ? 6.512 -19.875 -0.19 1 93.19 91 VAL B C 1
ATOM 1750 O O . VAL B 1 91 ? 6.676 -19.219 0.843 1 93.19 91 VAL B O 1
ATOM 1753 N N . TYR B 1 92 ? 6.656 -19.422 -1.379 1 94 92 TYR B N 1
ATOM 1754 C CA . TYR B 1 92 ? 6.98 -18.016 -1.568 1 94 92 TYR B CA 1
ATOM 1755 C C . TYR B 1 92 ? 5.922 -17.125 -0.938 1 94 92 TYR B C 1
ATOM 1757 O O . TYR B 1 92 ? 6.242 -16.203 -0.193 1 94 92 TYR B O 1
ATOM 1765 N N . ILE B 1 93 ? 4.664 -17.359 -1.194 1 95.25 93 ILE B N 1
ATOM 1766 C CA . ILE B 1 93 ? 3.557 -16.578 -0.647 1 95.25 93 ILE B CA 1
ATOM 1767 C C . ILE B 1 93 ? 3.6 -16.625 0.879 1 95.25 93 ILE B C 1
ATOM 1769 O O . ILE B 1 93 ? 3.479 -15.594 1.539 1 95.25 93 ILE B O 1
ATOM 1773 N N . ASP B 1 94 ? 3.869 -17.812 1.398 1 94.62 94 ASP B N 1
ATOM 1774 C CA . ASP B 1 94 ? 3.898 -18 2.848 1 94.62 94 ASP B CA 1
ATOM 1775 C C . ASP B 1 94 ? 5.07 -17.234 3.471 1 94.62 94 ASP B C 1
ATOM 1777 O O . ASP B 1 94 ? 5.012 -16.844 4.641 1 94.62 94 ASP B O 1
ATOM 1781 N N . SER B 1 95 ? 6.09 -17.062 2.682 1 94.5 95 SER B N 1
ATOM 1782 C CA . SER B 1 95 ? 7.285 -16.406 3.205 1 94.5 95 SER B CA 1
ATOM 1783 C C . SER B 1 95 ? 7.082 -14.906 3.324 1 94.5 95 SER B C 1
ATOM 1785 O O . SER B 1 95 ? 7.867 -14.219 3.984 1 94.5 95 SER B O 1
ATOM 1787 N N . MET B 1 96 ? 6.113 -14.383 2.619 1 95.69 96 MET B N 1
ATOM 1788 C CA . MET B 1 96 ? 5.824 -12.953 2.732 1 95.69 96 MET B CA 1
ATOM 1789 C C . MET B 1 96 ? 5.395 -12.602 4.152 1 95.69 96 MET B C 1
ATOM 1791 O O . MET B 1 96 ? 4.586 -13.305 4.754 1 95.69 96 MET B O 1
ATOM 1795 N N . ALA B 1 97 ? 5.98 -11.531 4.656 1 96.88 97 ALA B N 1
ATOM 1796 C CA . ALA B 1 97 ? 5.574 -11.07 5.984 1 96.88 97 ALA B CA 1
ATOM 1797 C C . ALA B 1 97 ? 4.098 -10.695 6.008 1 96.88 97 ALA B C 1
ATOM 1799 O O . ALA B 1 97 ? 3.395 -10.977 6.98 1 96.88 97 ALA B O 1
ATOM 1800 N N . ASP B 1 98 ? 3.633 -10.047 4.922 1 96 98 ASP B N 1
ATOM 1801 C CA . ASP B 1 98 ? 2.217 -9.734 4.766 1 96 98 ASP B CA 1
ATOM 1802 C C . ASP B 1 98 ? 1.822 -9.68 3.291 1 96 98 ASP B C 1
ATOM 1804 O O . ASP B 1 98 ? 2.619 -9.273 2.443 1 96 98 ASP B O 1
ATOM 1808 N N . LEU B 1 99 ? 0.655 -10.109 3.014 1 97.38 99 LEU B N 1
ATOM 1809 C CA . LEU B 1 99 ? 0.048 -10.07 1.688 1 97.38 99 LEU B CA 1
ATOM 1810 C C . LEU B 1 99 ? -1.474 -10.023 1.789 1 97.38 99 LEU B C 1
ATOM 1812 O O . LEU B 1 99 ? -2.09 -10.922 2.373 1 97.38 99 LEU B O 1
ATOM 1816 N N . SER B 1 100 ? -2.055 -8.977 1.348 1 97.5 100 SER B N 1
ATOM 1817 C CA . SER B 1 100 ? -3.508 -8.828 1.361 1 97.5 100 SER B CA 1
ATOM 1818 C C . SER B 1 100 ? -3.998 -8.047 0.148 1 97.5 100 SER B C 1
ATOM 1820 O O . SER B 1 100 ? -3.195 -7.473 -0.592 1 97.5 100 SER B O 1
ATOM 1822 N N . ALA B 1 101 ? -5.27 -8.141 -0.057 1 97.44 101 ALA B N 1
ATOM 1823 C CA . ALA B 1 101 ? -5.887 -7.379 -1.138 1 97.44 101 ALA B CA 1
ATOM 1824 C C . ALA B 1 101 ? -7.156 -6.68 -0.659 1 97.44 101 ALA B C 1
ATOM 1826 O O . ALA B 1 101 ? -7.84 -7.172 0.243 1 97.44 101 ALA B O 1
ATOM 1827 N N . LEU B 1 102 ? -7.391 -5.57 -1.203 1 96.94 102 LEU B N 1
ATOM 1828 C CA . LEU B 1 102 ? -8.641 -4.824 -1.057 1 96.94 102 LEU B CA 1
ATOM 1829 C C . LEU B 1 102 ? -9.398 -4.773 -2.377 1 96.94 102 LEU B C 1
ATOM 1831 O O . LEU B 1 102 ? -8.945 -4.145 -3.334 1 96.94 102 LEU B O 1
ATOM 1835 N N . ILE B 1 103 ? -10.539 -5.406 -2.373 1 96.62 103 ILE B N 1
ATOM 1836 C CA . ILE B 1 103 ? -11.312 -5.516 -3.605 1 96.62 103 ILE B CA 1
ATOM 1837 C C . ILE B 1 103 ? -12.469 -4.516 -3.578 1 96.62 103 ILE B C 1
ATOM 1839 O O . ILE B 1 103 ? -13.297 -4.539 -2.662 1 96.62 103 ILE B O 1
ATOM 1843 N N . PHE B 1 104 ? -12.516 -3.74 -4.625 1 95 104 PHE B N 1
ATOM 1844 C CA . PHE B 1 104 ? -13.555 -2.725 -4.695 1 95 104 PHE B CA 1
ATOM 1845 C C . PHE B 1 104 ? -14.906 -3.355 -5.027 1 95 104 PHE B C 1
ATOM 1847 O O . PHE B 1 104 ? -15.008 -4.16 -5.957 1 95 104 PHE B O 1
ATOM 1854 N N . ALA B 1 105 ? -15.836 -2.977 -4.258 1 91.06 105 ALA B N 1
ATOM 1855 C CA . ALA B 1 105 ? -17.234 -3.352 -4.504 1 91.06 105 ALA B CA 1
ATOM 1856 C C . ALA B 1 105 ? -18.031 -2.17 -5.043 1 91.06 105 ALA B C 1
ATOM 1858 O O . ALA B 1 105 ? -18.422 -1.283 -4.285 1 91.06 105 ALA B O 1
ATOM 1859 N N . PRO B 1 106 ? -18.344 -2.209 -6.27 1 88.25 106 PRO B N 1
ATOM 1860 C CA . PRO B 1 106 ? -19 -1.051 -6.879 1 88.25 106 PRO B CA 1
ATOM 1861 C C . PRO B 1 106 ? -20.359 -0.75 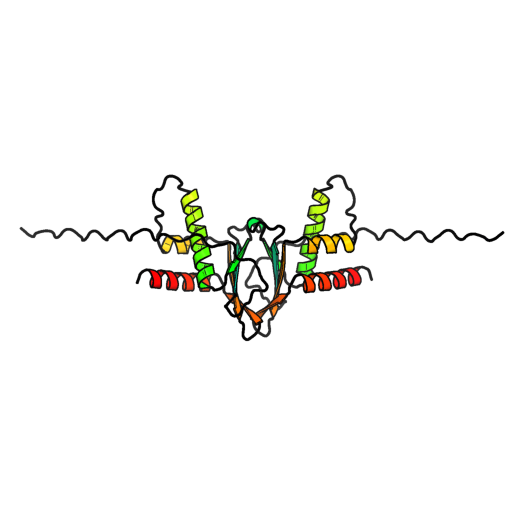-6.258 1 88.25 106 PRO B C 1
ATOM 1863 O O . PRO B 1 106 ? -20.766 0.414 -6.176 1 88.25 106 PRO B O 1
ATOM 1866 N N . ALA B 1 107 ? -21.094 -1.715 -5.867 1 85.12 107 ALA B N 1
ATOM 1867 C CA . ALA B 1 107 ? -22.453 -1.554 -5.34 1 85.12 107 ALA B CA 1
ATOM 1868 C C . ALA B 1 107 ? -22.453 -0.709 -4.066 1 85.12 107 ALA B C 1
ATOM 1870 O O . ALA B 1 107 ? -23.359 0.089 -3.842 1 85.12 107 ALA B O 1
ATOM 1871 N N . THR B 1 108 ? -21.375 -0.825 -3.322 1 86.81 108 THR B N 1
ATOM 1872 C CA . THR B 1 108 ? -21.359 -0.163 -2.023 1 86.81 108 THR B CA 1
ATOM 1873 C C . THR B 1 108 ? -20.234 0.87 -1.967 1 86.81 108 THR B C 1
ATOM 1875 O O . THR B 1 108 ? -20.109 1.609 -0.988 1 86.81 108 THR B O 1
ATOM 1878 N N . LYS B 1 109 ? -19.359 0.877 -3.029 1 89.06 109 LYS B N 1
ATOM 1879 C CA . LYS B 1 109 ? -18.266 1.832 -3.166 1 89.06 109 LYS B CA 1
ATOM 1880 C C . LYS B 1 109 ? -17.281 1.705 -2.01 1 89.06 109 LYS B C 1
ATOM 1882 O O . LYS B 1 109 ? -16.797 2.711 -1.48 1 89.06 109 LYS B O 1
ATOM 1887 N N . HIS B 1 110 ? -17.172 0.417 -1.551 1 91.69 110 HIS B N 1
ATOM 1888 C CA . HIS B 1 110 ? -16.203 0.106 -0.502 1 91.69 110 HIS B CA 1
ATOM 1889 C C . HIS B 1 110 ? -15.258 -1.006 -0.939 1 91.69 110 HIS B C 1
ATOM 1891 O O . HIS B 1 110 ? -15.469 -1.634 -1.979 1 91.69 110 HIS B O 1
ATOM 1897 N N . TYR B 1 111 ? -14.227 -1.104 -0.116 1 94.81 111 TYR B N 1
ATOM 1898 C CA . TYR B 1 111 ? -13.266 -2.174 -0.384 1 94.81 111 TYR B CA 1
ATOM 1899 C C . TYR B 1 111 ? -13.445 -3.322 0.603 1 94.81 111 TYR B C 1
ATOM 1901 O O . TYR B 1 111 ? -13.562 -3.098 1.811 1 94.81 111 TYR B O 1
ATOM 1909 N N . MET B 1 112 ? -13.43 -4.508 0.023 1 94.69 112 MET B N 1
ATOM 1910 C CA . MET B 1 112 ? -13.469 -5.73 0.82 1 94.69 112 MET B CA 1
ATOM 1911 C C . MET B 1 112 ? -12.062 -6.285 1.031 1 94.69 112 MET B C 1
ATOM 1913 O O . MET B 1 112 ? -11.328 -6.512 0.067 1 94.69 112 MET B O 1
ATOM 1917 N N . PRO B 1 113 ? -11.711 -6.465 2.305 1 95.25 113 PRO B N 1
ATOM 1918 C CA . PRO B 1 113 ? -10.383 -7.02 2.551 1 95.25 113 PRO B CA 1
ATOM 1919 C C . PRO B 1 113 ? -10.32 -8.531 2.338 1 95.25 113 PRO B C 1
ATOM 1921 O O . PRO B 1 113 ? -11.273 -9.242 2.664 1 95.25 113 PRO B O 1
ATOM 1924 N N . ARG B 1 114 ? -9.227 -8.992 1.76 1 96.38 114 ARG B N 1
ATOM 1925 C CA . ARG B 1 114 ? -8.898 -10.406 1.611 1 96.38 114 ARG B CA 1
ATOM 1926 C C . ARG B 1 114 ? -7.496 -10.703 2.121 1 96.38 114 ARG B C 1
ATOM 1928 O O . ARG B 1 114 ? -6.543 -10.008 1.765 1 96.38 114 ARG B O 1
ATOM 1935 N N . ASN B 1 115 ? -7.43 -11.695 2.916 1 96.12 115 ASN B N 1
ATOM 1936 C CA . ASN B 1 115 ? -6.145 -12 3.537 1 96.12 115 ASN B CA 1
ATOM 1937 C C . ASN B 1 115 ? -5.32 -12.953 2.68 1 96.12 115 ASN B C 1
ATOM 1939 O O . ASN B 1 115 ? -5.762 -13.375 1.607 1 96.12 115 ASN B O 1
ATOM 1943 N N . LYS B 1 116 ? -4.125 -13.266 3.199 1 96.69 116 LYS B N 1
ATOM 1944 C CA . LYS B 1 116 ? -3.141 -14.078 2.488 1 96.69 116 LYS B CA 1
ATOM 1945 C C . LYS B 1 116 ? -3.695 -15.469 2.182 1 96.69 116 LYS B C 1
ATOM 1947 O O . LYS B 1 116 ? -3.49 -15.992 1.087 1 96.69 116 LYS B O 1
ATOM 1952 N N . THR B 1 117 ? -4.422 -16.062 3.09 1 94.81 117 THR B N 1
ATOM 1953 C CA . THR B 1 117 ? -4.977 -17.406 2.904 1 94.81 117 THR B CA 1
ATOM 1954 C C . THR B 1 117 ? -5.953 -17.422 1.729 1 94.81 117 THR B C 1
ATOM 1956 O O . THR B 1 117 ? -5.891 -18.328 0.883 1 94.81 117 THR B O 1
ATOM 1959 N N . TYR B 1 118 ? -6.844 -16.438 1.707 1 95.69 118 TYR B N 1
ATOM 1960 C CA . TYR B 1 118 ? -7.789 -16.312 0.604 1 95.69 118 TYR B CA 1
ATOM 1961 C C . TYR B 1 118 ? -7.059 -16.156 -0.725 1 95.69 118 TYR B C 1
ATOM 1963 O O . TYR B 1 118 ? -7.406 -16.797 -1.713 1 95.69 118 TYR B O 1
ATOM 1971 N N . LEU B 1 119 ? -6.004 -15.344 -0.722 1 96.19 119 LEU B N 1
ATOM 1972 C CA . LEU B 1 119 ? -5.273 -15.062 -1.951 1 96.19 119 LEU B CA 1
ATOM 1973 C C . LEU B 1 119 ? -4.547 -16.312 -2.451 1 96.19 119 LEU B C 1
ATOM 1975 O O . LEU B 1 119 ? -4.488 -16.547 -3.658 1 96.19 119 LEU B O 1
ATOM 1979 N N . LYS B 1 120 ? -3.982 -16.984 -1.556 1 94.56 120 LYS B N 1
ATOM 1980 C CA . LYS B 1 120 ? -3.324 -18.25 -1.913 1 94.56 120 LYS B CA 1
ATOM 1981 C C . LYS B 1 120 ? -4.301 -19.203 -2.584 1 94.56 120 LYS B C 1
ATOM 1983 O O . LYS B 1 120 ? -3.973 -19.828 -3.598 1 94.56 120 LYS B O 1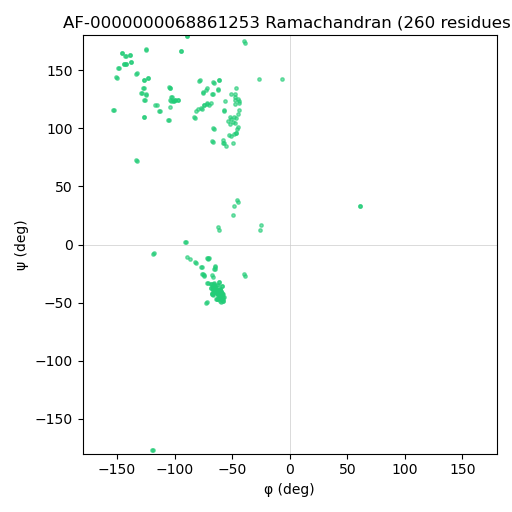
ATOM 1988 N N . GLN B 1 121 ? -5.461 -19.328 -2.043 1 93.62 121 GLN B N 1
ATOM 1989 C CA . GLN B 1 121 ? -6.484 -20.203 -2.594 1 93.62 121 GLN B CA 1
ATOM 1990 C C . GLN B 1 121 ? -6.922 -19.75 -3.98 1 93.62 121 GLN B C 1
ATOM 1992 O O . GLN B 1 121 ? -7.07 -20.562 -4.895 1 93.62 121 GLN B O 1
ATOM 1997 N N . GLN B 1 122 ? -7.188 -18.469 -4.121 1 94.44 122 GLN B N 1
ATOM 1998 C CA . GLN B 1 122 ? -7.582 -17.906 -5.414 1 94.44 122 GLN B CA 1
ATOM 1999 C C . GLN B 1 122 ? -6.512 -18.172 -6.473 1 94.44 122 GLN B C 1
ATOM 2001 O O . GLN B 1 122 ? -6.824 -18.469 -7.621 1 94.44 122 GLN B O 1
ATOM 2006 N N . LEU B 1 123 ? -5.242 -18 -6.078 1 92.88 123 LEU B N 1
ATOM 2007 C CA . LEU B 1 123 ? -4.125 -18.234 -6.984 1 92.88 123 LEU B CA 1
ATOM 2008 C C . LEU B 1 123 ? -4.086 -19.688 -7.434 1 92.88 123 LEU B C 1
ATOM 2010 O O . LEU B 1 123 ? -3.855 -19.969 -8.609 1 92.88 123 LEU B O 1
ATOM 2014 N N . LEU B 1 124 ? -4.289 -20.594 -6.547 1 88.69 124 LEU B N 1
ATOM 2015 C CA . LEU B 1 124 ? -4.32 -22.016 -6.879 1 88.69 124 LEU B CA 1
ATOM 2016 C C . LEU B 1 124 ? -5.41 -22.312 -7.898 1 88.69 124 LEU B C 1
ATOM 2018 O O . LEU B 1 124 ? -5.18 -23.047 -8.867 1 88.69 124 LEU B O 1
ATOM 2022 N N . LEU B 1 125 ? -6.52 -21.75 -7.668 1 89.81 125 LEU B N 1
ATOM 2023 C CA . LEU B 1 125 ? -7.637 -21.953 -8.586 1 89.81 125 LEU B CA 1
ATOM 2024 C C . LEU B 1 125 ? -7.297 -21.406 -9.977 1 89.81 125 LEU B C 1
ATOM 2026 O O . LEU B 1 125 ? -7.605 -22.047 -10.984 1 89.81 125 LEU B O 1
ATOM 2030 N N . GLN B 1 126 ? -6.637 -20.281 -9.969 1 89.44 126 GLN B N 1
ATOM 2031 C CA . GLN B 1 126 ? -6.25 -19.672 -11.234 1 89.44 126 GLN B CA 1
ATOM 2032 C C . GLN B 1 126 ? -5.223 -20.531 -11.969 1 89.44 126 GLN B C 1
ATOM 2034 O O . GLN B 1 126 ? -5.301 -20.703 -13.188 1 89.44 126 GLN B O 1
ATOM 2039 N N . LEU B 1 127 ? -4.234 -21.047 -11.242 1 85.81 127 LEU B N 1
ATOM 2040 C CA . LEU B 1 127 ? -3.189 -21.891 -11.828 1 85.81 127 LEU B CA 1
ATOM 2041 C C . LEU B 1 127 ? -3.77 -23.188 -12.352 1 85.81 127 LEU B C 1
ATOM 2043 O O . LEU B 1 127 ? -3.35 -23.688 -13.398 1 85.81 127 LEU B O 1
ATOM 2047 N N . GLN B 1 128 ? -4.719 -23.766 -11.664 1 85 128 GLN B N 1
ATOM 2048 C CA . GLN B 1 128 ? -5.375 -25 -12.086 1 85 128 GLN B CA 1
ATOM 2049 C C . GLN B 1 128 ? -6.195 -24.781 -13.352 1 85 128 GLN B C 1
ATOM 2051 O O . GLN B 1 128 ? -6.234 -25.641 -14.234 1 85 128 GLN B O 1
ATOM 2056 N N . SER B 1 129 ? -6.789 -23.609 -13.414 1 85.44 129 SER B N 1
ATOM 2057 C CA . SER B 1 129 ? -7.613 -23.312 -14.57 1 85.44 129 SER B CA 1
ATOM 2058 C C . SER B 1 129 ? -6.758 -23.094 -15.812 1 85.44 129 SER B C 1
ATOM 2060 O O . SER B 1 129 ? -7.188 -23.391 -16.938 1 85.44 129 SER B O 1
ATOM 2062 N N . ALA B 1 130 ? -5.594 -22.547 -15.641 1 76.19 130 ALA B N 1
ATOM 2063 C CA . ALA B 1 130 ? -4.691 -22.281 -16.766 1 76.19 130 ALA B CA 1
ATOM 2064 C C . ALA B 1 130 ? -4.051 -23.562 -17.281 1 76.19 130 ALA B C 1
ATOM 2066 O O . ALA B 1 130 ? -3.607 -23.625 -18.422 1 76.19 130 ALA B O 1
ATOM 2067 N N . ALA B 1 131 ? -3.9 -24.547 -16.484 1 71 131 ALA B N 1
ATOM 2068 C CA . ALA B 1 131 ? -3.289 -25.812 -16.859 1 71 131 ALA B CA 1
ATOM 2069 C C . ALA B 1 131 ? -4.293 -26.719 -17.578 1 71 131 ALA B C 1
ATOM 2071 O O . ALA B 1 131 ? -3.906 -27.609 -18.328 1 71 131 ALA B O 1
ATOM 2072 N N . ARG B 1 132 ? -5.602 -26.406 -17.469 1 62.75 132 ARG B N 1
ATOM 2073 C CA . ARG B 1 132 ? -6.621 -27.172 -18.172 1 62.75 132 ARG B CA 1
ATOM 2074 C C . ARG B 1 132 ? -6.801 -26.672 -19.609 1 62.75 132 ARG B C 1
ATOM 2076 O O . ARG B 1 132 ? -6.254 -25.625 -19.969 1 62.75 132 ARG B O 1
#